Protein AF-0000000067513014 (afdb_homodimer)

Secondary structure (DSSP, 8-state):
----HHHHHHHHHHSTTEEEEEEEETTS-EEEEEESS---HHHHHHHHHHHHHHHHHHHHHHS----EEEEEEEESS-EEEEEEE--SSSS-EEEEEEE-TTS-HHHHHHHHHHHHHHHHTTS----/----HHHHHHHHHHSTTEEEEEEEETTS-EEEEEESS---HHHHHHHHHHHHHHHHHHHHHHS----EEEEEEEESS-EEEEEEE--SSSS-EEEEEEE-TTS-HHHHHHHHHHHHHHHHTTS----

pLDDT: mean 88.22, std 15.92, range [24.25, 98.31]

Sequence (254 aa):
MRIGPELLQDLLDRVEGSLAAAIGTADGLLVEGVRKRPLDLEAAIAEHAALWRQARAAYARSLGAEEVGELLVGGTGVVGYLRSMRTRDPEPLFLLLLLTPEANLGQARLAARRLLDRAGGVVAWPTMRIGPELLQDLLDRVEGSLAAAIGTADGLLVEGVRKRPLDLEAAIAEHAALWRQARAAYARSLGAEEVGELLVGGTGVVGYLRSMRTRDPEPLFLLLLLTPEANLGQARLAARRLLDRAGGVVAWPT

Nearest PDB structures (foldseek):
  3kye-assembly2_C  TM=9.138E-01  e=1.383E-08  Streptomyces avermitilis MA-4680 = NBRC 14893
  3cpt-assembly1_B  TM=9.110E-01  e=1.924E-06  unclassified
  5y39-assembly1_B  TM=8.512E-01  e=1.809E-06  Homo sapiens
  2zl1-assembly1_B  TM=8.427E-01  e=2.786E-06  unclassified
  5yk3-assembly2_B  TM=7.256E-01  e=3.869E-07  Homo sapiens

Radius of gyration: 17.95 Å; Cα contacts (8 Å, |Δi|>4): 517; chains: 2; bounding box: 49×48×36 Å

Structure (mmCIF, N/CA/C/O backbone):
data_AF-0000000067513014-model_v1
#
loop_
_entity.id
_entity.type
_entity.pdbx_description
1 polymer 'Roadblock/LAMTOR2 domain-containing protein'
#
loop_
_atom_site.group_PDB
_atom_site.id
_atom_site.type_symbol
_atom_site.label_atom_id
_atom_site.label_alt_id
_atom_site.label_comp_id
_atom_site.label_asym_id
_atom_site.label_entity_id
_atom_site.label_seq_id
_atom_site.pdbx_PDB_ins_code
_atom_site.Cartn_x
_atom_site.Cartn_y
_atom_site.Cartn_z
_atom_site.occupancy
_atom_site.B_iso_or_equiv
_atom_site.auth_seq_id
_atom_site.auth_comp_id
_atom_site.auth_asym_id
_atom_site.auth_atom_id
_atom_site.pdbx_PDB_model_num
ATOM 1 N N . MET A 1 1 ? 11.07 23.297 7.363 1 60.69 1 MET A N 1
ATOM 2 C CA . MET A 1 1 ? 9.773 23.969 7.449 1 60.69 1 MET A CA 1
ATOM 3 C C . MET A 1 1 ? 8.703 23.031 7.992 1 60.69 1 MET A C 1
ATOM 5 O O . MET A 1 1 ? 8.758 21.812 7.754 1 60.69 1 MET A O 1
ATOM 9 N N . ARG A 1 2 ? 7.82 23.594 8.922 1 79.88 2 ARG A N 1
ATOM 10 C CA . ARG A 1 2 ? 6.688 22.891 9.508 1 79.88 2 ARG A CA 1
ATOM 11 C C . ARG A 1 2 ? 5.555 22.75 8.5 1 79.88 2 ARG A C 1
ATOM 13 O O . ARG A 1 2 ? 5.246 23.688 7.762 1 79.88 2 ARG A O 1
ATOM 20 N N . ILE A 1 3 ? 5.113 21.672 8.344 1 88.31 3 ILE A N 1
ATOM 21 C CA . ILE A 1 3 ? 3.959 21.469 7.473 1 88.31 3 ILE A CA 1
ATOM 22 C C . ILE A 1 3 ? 2.678 21.828 8.219 1 88.31 3 ILE A C 1
ATOM 24 O O . ILE A 1 3 ? 2.252 21.125 9.125 1 88.31 3 ILE A O 1
ATOM 28 N N . GLY A 1 4 ? 2.162 23 7.828 1 92.62 4 GLY A N 1
ATOM 29 C CA . GLY A 1 4 ? 0.924 23.453 8.445 1 92.62 4 GLY A CA 1
ATOM 30 C C . GLY A 1 4 ? -0.311 23.062 7.66 1 92.62 4 GLY A C 1
ATOM 31 O O . GLY A 1 4 ? -0.208 22.406 6.617 1 92.62 4 GLY A O 1
ATOM 32 N N . PRO A 1 5 ? -1.519 23.422 8.211 1 94.19 5 PRO A N 1
ATOM 33 C CA . PRO A 1 5 ? -2.783 23.031 7.586 1 94.19 5 PRO A CA 1
ATOM 34 C C . PRO A 1 5 ? -2.951 23.594 6.18 1 94.19 5 PRO A C 1
ATOM 36 O O . PRO A 1 5 ? -3.574 22.953 5.324 1 94.19 5 PRO A O 1
ATOM 39 N N . GLU A 1 6 ? -2.332 24.75 5.918 1 94.5 6 GLU A N 1
ATOM 40 C CA . GLU A 1 6 ? -2.469 25.375 4.602 1 94.5 6 GLU A CA 1
ATOM 41 C C . GLU A 1 6 ? -1.766 24.547 3.529 1 94.5 6 GLU A C 1
ATOM 43 O O . GLU A 1 6 ? -2.283 24.391 2.422 1 94.5 6 GLU A O 1
ATOM 48 N N . LEU A 1 7 ? -0.59 24.078 3.881 1 95 7 LEU A N 1
ATOM 49 C CA . LEU A 1 7 ? 0.151 23.25 2.936 1 95 7 LEU A CA 1
ATOM 50 C C . LEU A 1 7 ? -0.568 21.922 2.695 1 95 7 LEU A C 1
ATOM 52 O O . LEU A 1 7 ? -0.579 21.422 1.572 1 95 7 LEU A O 1
ATOM 56 N N . LEU A 1 8 ? -1.164 21.359 3.715 1 96.81 8 LEU A N 1
ATOM 57 C CA . LEU A 1 8 ? -1.929 20.125 3.57 1 96.81 8 LEU A CA 1
ATOM 58 C C . LEU A 1 8 ? -3.162 20.344 2.701 1 96.81 8 LEU A C 1
ATOM 60 O O . LEU A 1 8 ? -3.512 19.484 1.881 1 96.81 8 LEU A O 1
ATOM 64 N N . GLN A 1 9 ? -3.725 21.5 2.91 1 97 9 GLN A N 1
ATOM 65 C CA . GLN A 1 9 ? -4.895 21.828 2.102 1 97 9 GLN A CA 1
ATOM 66 C C . GLN A 1 9 ? -4.523 21.969 0.629 1 97 9 GLN A C 1
ATOM 68 O O . GLN A 1 9 ? -5.262 21.531 -0.251 1 97 9 GLN A O 1
ATOM 73 N N . ASP A 1 10 ? -3.428 22.609 0.362 1 96.12 10 ASP A N 1
ATOM 74 C CA . ASP A 1 10 ? -2.936 22.75 -1.006 1 96.12 10 ASP A CA 1
ATOM 75 C C . ASP A 1 10 ? -2.748 21.375 -1.664 1 96.12 10 ASP A C 1
ATOM 77 O O . ASP A 1 10 ? -3.074 21.203 -2.838 1 96.12 10 ASP A O 1
ATOM 81 N N . LEU A 1 11 ? -2.178 20.484 -0.921 1 96.94 11 LEU A N 1
ATOM 82 C CA . LEU A 1 11 ? -2 19.125 -1.404 1 96.94 11 LEU A CA 1
ATOM 83 C C . LEU A 1 11 ? -3.34 18.5 -1.776 1 96.94 11 LEU A C 1
ATOM 85 O O . LEU A 1 11 ? -3.479 17.906 -2.852 1 96.94 11 LEU A O 1
ATOM 89 N N . LEU A 1 12 ? -4.324 18.625 -0.928 1 97.25 12 LEU A N 1
ATOM 90 C CA . LEU A 1 12 ? -5.637 18.047 -1.188 1 97.25 12 LEU A CA 1
ATOM 91 C C . LEU A 1 12 ? -6.242 18.609 -2.461 1 97.25 12 LEU A C 1
ATOM 93 O O . LEU A 1 12 ? -6.875 17.891 -3.236 1 97.25 12 LEU A O 1
ATOM 97 N N . ASP A 1 13 ? -6.016 19.844 -2.664 1 96.56 13 ASP A N 1
ATOM 98 C CA . ASP A 1 13 ? -6.609 20.547 -3.803 1 96.56 13 ASP A CA 1
ATOM 99 C C . ASP A 1 13 ? -6.004 20.062 -5.117 1 96.56 13 ASP A C 1
ATOM 101 O O . ASP A 1 13 ? -6.602 20.234 -6.184 1 96.56 13 ASP A O 1
ATOM 105 N N . ARG A 1 14 ? -4.883 19.438 -5.059 1 96.44 14 ARG A N 1
ATOM 106 C CA . ARG A 1 14 ? -4.176 18.984 -6.254 1 96.44 14 ARG A CA 1
ATOM 107 C C . ARG A 1 14 ? -4.535 17.547 -6.594 1 96.44 14 ARG A C 1
ATOM 109 O O . ARG A 1 14 ? -4.164 17.047 -7.656 1 96.44 14 ARG A O 1
ATOM 116 N N . VAL A 1 15 ? -5.23 16.922 -5.699 1 97.75 15 VAL A N 1
ATOM 117 C CA . VAL A 1 15 ? -5.492 15.492 -5.887 1 97.75 15 VAL A CA 1
ATOM 118 C C . VAL A 1 15 ? -6.996 15.258 -6.027 1 97.75 15 VAL A C 1
ATOM 120 O O . VAL A 1 15 ? -7.742 15.383 -5.055 1 97.75 15 VAL A O 1
ATOM 123 N N . GLU A 1 16 ? -7.352 14.867 -7.199 1 96.56 16 GLU A N 1
ATOM 124 C CA . GLU A 1 16 ? -8.75 14.508 -7.406 1 96.56 16 GLU A CA 1
ATOM 125 C C . GLU A 1 16 ? -9.133 13.281 -6.578 1 96.56 16 GLU A C 1
ATOM 127 O O . GLU A 1 16 ? -8.422 12.273 -6.586 1 96.56 16 GLU A O 1
ATOM 132 N N . GLY A 1 17 ? -10.211 13.414 -5.867 1 96.5 17 GLY A N 1
ATOM 133 C CA . GLY A 1 17 ? -10.672 12.297 -5.059 1 96.5 17 GLY A CA 1
ATOM 134 C C . GLY A 1 17 ? -10.07 12.281 -3.668 1 96.5 17 GLY A C 1
ATOM 135 O O . GLY A 1 17 ? -10.219 11.305 -2.932 1 96.5 17 GLY A O 1
ATOM 136 N N . SER A 1 18 ? -9.344 13.359 -3.328 1 97.62 18 SER A N 1
ATOM 137 C CA . SER A 1 18 ? -8.773 13.445 -1.987 1 97.62 18 SER A CA 1
ATOM 138 C C . SER A 1 18 ? -9.852 13.742 -0.95 1 97.62 18 SER A C 1
ATOM 140 O O . SER A 1 18 ? -10.773 14.516 -1.209 1 97.62 18 SER A O 1
ATOM 142 N N . LEU A 1 19 ? -9.766 13.094 0.205 1 97.19 19 LEU A N 1
ATOM 143 C CA . LEU A 1 19 ? -10.734 13.273 1.281 1 97.19 19 LEU A CA 1
ATOM 144 C C . LEU A 1 19 ? -10.094 13.969 2.479 1 97.19 19 LEU A C 1
ATOM 146 O O . LEU A 1 19 ? -10.727 14.812 3.115 1 97.19 19 LEU A O 1
ATOM 150 N N . ALA A 1 20 ? -8.891 13.609 2.814 1 97.75 20 ALA A N 1
ATOM 151 C CA . ALA A 1 20 ? -8.195 14.164 3.975 1 97.75 20 ALA A CA 1
ATOM 152 C C . ALA A 1 20 ? -6.684 13.969 3.852 1 97.75 20 ALA A C 1
ATOM 154 O O . ALA A 1 20 ? -6.223 13.109 3.102 1 97.75 20 ALA A O 1
ATOM 155 N N . ALA A 1 21 ? -5.945 14.789 4.484 1 98.31 21 ALA A N 1
ATOM 156 C CA . ALA A 1 21 ? -4.496 14.703 4.652 1 98.31 21 ALA A CA 1
ATOM 157 C C . ALA A 1 21 ? -4.098 14.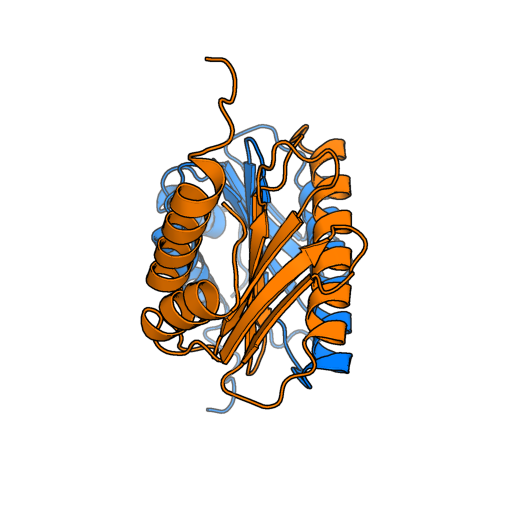945 6.105 1 98.31 21 ALA A C 1
ATOM 159 O O . ALA A 1 21 ? -4.656 15.82 6.773 1 98.31 21 ALA A O 1
ATOM 160 N N . ALA A 1 22 ? -3.137 14.141 6.559 1 97.56 22 ALA A N 1
ATOM 161 C CA . ALA A 1 22 ? -2.725 14.289 7.953 1 97.56 22 ALA A CA 1
ATOM 162 C C . ALA A 1 22 ? -1.273 13.852 8.141 1 97.56 22 ALA A C 1
ATOM 164 O O . ALA A 1 22 ? -0.745 13.07 7.352 1 97.56 22 ALA A O 1
ATOM 165 N N . ILE A 1 23 ? -0.65 14.367 9.141 1 96.5 23 ILE A N 1
ATOM 166 C CA . ILE A 1 23 ? 0.669 13.953 9.602 1 96.5 23 ILE A CA 1
ATOM 167 C C . ILE A 1 23 ? 0.544 13.242 10.945 1 96.5 23 ILE A C 1
ATOM 169 O O . ILE A 1 23 ? -0.173 13.711 11.836 1 96.5 23 ILE A O 1
ATOM 173 N N . GLY A 1 24 ? 1.177 12.141 11.023 1 96.31 24 GLY A N 1
ATOM 174 C CA . GLY A 1 24 ? 1.159 11.383 12.266 1 96.31 24 GLY A CA 1
ATOM 175 C C . GLY A 1 24 ? 2.518 10.82 12.641 1 96.31 24 GLY A C 1
ATOM 176 O O . GLY A 1 24 ? 3.436 10.797 11.82 1 96.31 24 GLY A O 1
ATOM 177 N N . THR A 1 25 ? 2.652 10.461 13.914 1 95.19 25 THR A N 1
ATOM 178 C CA . THR A 1 25 ? 3.857 9.805 14.406 1 95.19 25 THR A CA 1
ATOM 179 C C . THR A 1 25 ? 3.75 8.289 14.234 1 95.19 25 THR A C 1
ATOM 181 O O . THR A 1 25 ? 2.654 7.758 14.039 1 95.19 25 THR A O 1
ATOM 184 N N . ALA A 1 26 ? 4.871 7.641 14.289 1 94.19 26 ALA A N 1
ATOM 185 C CA . ALA A 1 26 ? 4.918 6.184 14.164 1 94.19 26 ALA A CA 1
ATOM 186 C C . ALA A 1 26 ? 4.129 5.508 15.281 1 94.19 26 ALA A C 1
ATOM 188 O O . ALA A 1 26 ? 3.641 4.387 15.109 1 94.19 26 ALA A O 1
ATOM 189 N N . ASP A 1 27 ? 4.02 6.188 16.359 1 95.38 27 ASP A N 1
ATOM 190 C CA . ASP A 1 27 ? 3.287 5.586 17.484 1 95.38 27 ASP A CA 1
ATOM 191 C C . ASP A 1 27 ? 1.799 5.918 17.391 1 95.38 27 ASP A C 1
ATOM 193 O O . ASP A 1 27 ? 1.021 5.531 18.266 1 95.38 27 ASP A O 1
ATOM 197 N N . GLY A 1 28 ? 1.413 6.668 16.391 1 97.06 28 GLY A N 1
ATOM 198 C CA . GLY A 1 28 ? -0.006 6.766 16.094 1 97.06 28 GLY A CA 1
ATOM 199 C C . GLY A 1 28 ? -0.627 8.062 16.562 1 97.06 28 GLY A C 1
ATOM 200 O O . GLY A 1 28 ? -1.837 8.133 16.797 1 97.06 28 GLY A O 1
ATOM 201 N N . LEU A 1 29 ? 0.114 9.07 16.844 1 97.25 29 LEU A N 1
ATOM 202 C CA . LEU A 1 29 ? -0.411 10.359 17.281 1 97.25 29 LEU A CA 1
ATOM 203 C C . LEU A 1 29 ? -0.625 11.289 16.094 1 97.25 29 LEU A C 1
ATOM 205 O O . LEU A 1 29 ? 0.243 11.406 15.227 1 97.25 29 LEU A O 1
ATOM 209 N N . LEU A 1 30 ? -1.812 11.945 16.078 1 97.44 30 LEU A N 1
ATOM 210 C CA . LEU A 1 30 ? -2.109 12.961 15.078 1 97.44 30 LEU A CA 1
ATOM 211 C C . LEU A 1 30 ? -1.364 14.258 15.383 1 97.44 30 LEU A C 1
ATOM 213 O O . LEU A 1 30 ? -1.477 14.805 16.484 1 97.44 30 LEU A O 1
ATOM 217 N N . VAL A 1 31 ? -0.603 14.734 14.461 1 95.56 31 VAL A N 1
ATOM 218 C CA . VAL A 1 31 ? 0.166 15.969 14.625 1 95.56 31 VAL A CA 1
ATOM 219 C C . VAL A 1 31 ? -0.574 17.125 13.977 1 95.56 31 VAL A C 1
ATOM 221 O O . VAL A 1 31 ? -0.721 18.203 14.57 1 95.56 31 VAL A O 1
ATOM 224 N N . GLU A 1 32 ? -0.926 16.953 12.727 1 96 32 GLU A N 1
ATOM 225 C CA . GLU A 1 32 ? -1.624 17.938 11.914 1 96 32 GLU A CA 1
ATOM 226 C C . GLU A 1 32 ? -2.539 17.281 10.891 1 96 32 GLU A C 1
ATOM 228 O O . GLU A 1 32 ? -2.266 16.156 10.445 1 96 32 GLU A O 1
ATOM 233 N N . GLY A 1 33 ? -3.695 17.938 10.617 1 97.19 33 GLY A N 1
ATOM 234 C CA . GLY A 1 33 ? -4.57 17.328 9.633 1 97.19 33 GLY A CA 1
ATOM 235 C C . GLY A 1 33 ? -5.609 18.281 9.078 1 97.19 33 GLY A C 1
ATOM 236 O O . GLY A 1 33 ? -5.969 19.266 9.734 1 97.19 33 GLY A O 1
ATOM 237 N N . VAL A 1 34 ? -6.016 18.047 7.906 1 98 34 VAL A N 1
ATOM 238 C CA . VAL A 1 34 ? -7.125 18.719 7.246 1 98 34 VAL A CA 1
ATOM 239 C C . VAL A 1 34 ? -8.016 17.688 6.555 1 98 34 VAL A C 1
ATOM 241 O O . VAL A 1 34 ? -7.562 16.609 6.195 1 98 34 VAL A O 1
ATOM 244 N N . ARG A 1 35 ? -9.312 17.938 6.461 1 97.44 35 ARG A N 1
ATOM 245 C CA . ARG A 1 35 ? -10.227 16.984 5.824 1 97.44 35 ARG A CA 1
ATOM 246 C C . ARG A 1 35 ? -11.352 17.719 5.109 1 97.44 35 ARG A C 1
ATOM 248 O O . ARG A 1 35 ? -11.766 18.812 5.531 1 97.44 35 ARG A O 1
ATOM 255 N N . LYS A 1 36 ? -11.805 17.156 4.039 1 95.31 36 LYS A N 1
ATOM 256 C CA . LYS A 1 36 ? -12.938 17.656 3.264 1 95.31 36 LYS A CA 1
ATOM 257 C C . LYS A 1 36 ? -14.242 17.016 3.717 1 95.31 36 LYS A C 1
ATOM 259 O O . LYS A 1 36 ? -15.328 17.5 3.391 1 95.31 36 LYS A O 1
ATOM 264 N N . ARG A 1 37 ? -14.094 15.906 4.398 1 89.38 37 ARG A N 1
ATOM 265 C CA . ARG A 1 37 ? -15.219 15.141 4.93 1 89.38 37 ARG A CA 1
ATOM 266 C C . ARG A 1 37 ? -15 14.789 6.395 1 89.38 37 ARG A C 1
ATOM 268 O O . ARG A 1 37 ? -13.875 14.82 6.887 1 89.38 37 ARG A O 1
ATOM 275 N N . PRO A 1 38 ? -16.141 14.57 7.047 1 89.12 38 PRO A N 1
ATOM 276 C CA . PRO A 1 38 ? -16 14.242 8.469 1 89.12 38 PRO A CA 1
ATOM 277 C C . PRO A 1 38 ? -15.391 12.852 8.695 1 89.12 38 PRO A C 1
ATOM 279 O O . PRO A 1 38 ? -16.125 11.867 8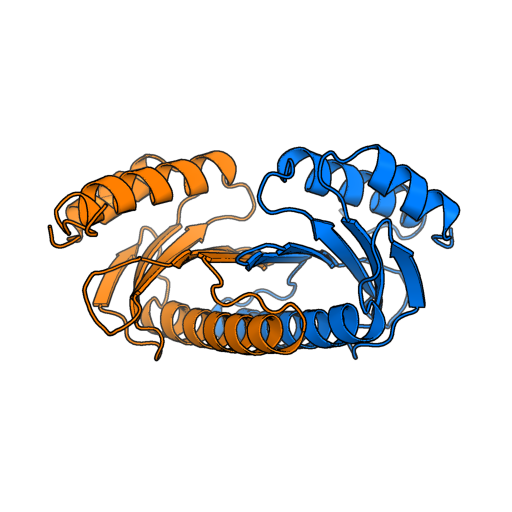.82 1 89.12 38 PRO A O 1
ATOM 282 N N . LEU A 1 39 ? -14.203 12.734 8.703 1 89.75 39 LEU A N 1
ATOM 283 C CA . LEU A 1 39 ? -13.453 11.516 8.977 1 89.75 39 LEU A CA 1
ATOM 284 C C . LEU A 1 39 ? -12.742 11.609 10.328 1 89.75 39 LEU A C 1
ATOM 286 O O . LEU A 1 39 ? -12.367 12.703 10.758 1 89.75 39 LEU A O 1
ATOM 290 N N . ASP A 1 40 ? -12.68 10.547 11.031 1 93.62 40 ASP A N 1
ATOM 291 C CA . ASP A 1 40 ? -11.922 10.484 12.273 1 93.62 40 ASP A CA 1
ATOM 292 C C . ASP A 1 40 ? -10.422 10.359 11.992 1 93.62 40 ASP A C 1
ATOM 294 O O . ASP A 1 40 ? -9.898 9.25 11.891 1 93.62 40 ASP A O 1
ATOM 298 N N . LEU A 1 41 ? -9.719 11.5 11.953 1 96 41 LEU A N 1
ATOM 299 C CA . LEU A 1 41 ? -8.305 11.516 11.594 1 96 41 LEU A CA 1
ATOM 300 C C . LEU A 1 41 ? -7.461 10.883 12.695 1 96 41 LEU A C 1
ATOM 302 O O . LEU A 1 41 ? -6.422 10.281 12.414 1 96 41 LEU A O 1
ATOM 306 N N . GLU A 1 42 ? -7.875 11.008 13.938 1 96.5 42 GLU A N 1
ATOM 307 C CA . GLU A 1 42 ? -7.152 10.375 15.039 1 96.5 42 GLU A CA 1
ATOM 308 C C . GLU A 1 42 ? -7.141 8.859 14.883 1 96.5 42 GLU A C 1
ATOM 310 O O . GLU A 1 42 ? -6.09 8.219 15 1 96.5 42 GLU A O 1
ATOM 315 N N . ALA A 1 43 ? -8.305 8.305 14.562 1 95.19 43 ALA A N 1
ATOM 316 C CA . ALA A 1 43 ? -8.406 6.867 14.352 1 95.19 43 ALA A CA 1
ATOM 317 C C . ALA A 1 43 ? -7.617 6.438 13.117 1 95.19 43 ALA A C 1
ATOM 319 O O . ALA A 1 43 ? -6.914 5.426 13.141 1 95.19 43 ALA A O 1
ATOM 320 N N . ALA A 1 44 ? -7.711 7.211 12.047 1 95.38 44 ALA A N 1
ATOM 321 C CA . ALA A 1 44 ? -7.02 6.887 10.797 1 95.38 44 ALA A CA 1
ATOM 322 C C . ALA A 1 44 ? -5.508 6.852 11 1 95.38 44 ALA A C 1
ATOM 324 O O . ALA A 1 44 ? -4.832 5.934 10.531 1 95.38 44 ALA A O 1
ATOM 325 N N . ILE A 1 45 ? -4.957 7.836 11.711 1 97.12 45 ILE A N 1
ATOM 326 C CA . ILE A 1 45 ? -3.525 7.91 11.977 1 97.12 45 ILE A CA 1
ATOM 327 C C . ILE A 1 45 ? -3.096 6.711 12.82 1 97.12 45 ILE A C 1
ATOM 329 O O . ILE A 1 45 ? -2.109 6.039 12.5 1 97.12 45 ILE A O 1
ATOM 333 N N . ALA A 1 46 ? -3.824 6.43 13.859 1 97.06 46 ALA A N 1
ATOM 334 C CA . ALA A 1 46 ? -3.48 5.312 14.742 1 97.06 46 ALA A CA 1
ATOM 335 C C . ALA A 1 46 ? -3.451 3.998 13.969 1 97.06 46 ALA A C 1
ATOM 337 O O . ALA A 1 46 ? -2.525 3.199 14.125 1 97.06 46 ALA A O 1
ATOM 338 N N . GLU A 1 47 ? -4.453 3.826 13.156 1 95.25 47 GLU A N 1
ATOM 339 C CA . GLU A 1 47 ? -4.578 2.586 12.398 1 95.25 47 GLU A CA 1
ATOM 340 C C . GLU A 1 47 ? -3.443 2.439 11.391 1 95.25 47 GLU A C 1
ATOM 342 O O . GLU A 1 47 ? -2.84 1.37 11.273 1 95.25 47 GLU A O 1
ATOM 347 N N . HIS A 1 48 ? -3.137 3.475 10.672 1 97.31 48 HIS A N 1
ATOM 348 C CA . HIS A 1 48 ? -2.105 3.393 9.641 1 97.31 48 HIS A CA 1
ATOM 349 C C . HIS A 1 48 ? -0.713 3.336 10.258 1 97.31 48 HIS A C 1
ATOM 351 O O . HIS A 1 48 ? 0.194 2.715 9.703 1 97.31 48 HIS A O 1
ATOM 357 N N . ALA A 1 49 ? -0.557 3.959 11.438 1 97.25 49 ALA A N 1
ATOM 358 C CA . ALA A 1 49 ? 0.699 3.803 12.164 1 97.25 49 ALA A CA 1
ATOM 359 C C . ALA A 1 49 ? 0.946 2.342 12.523 1 97.25 49 ALA A C 1
ATOM 361 O O . ALA A 1 49 ? 2.062 1.84 12.383 1 97.25 49 ALA A O 1
ATOM 362 N N . ALA A 1 50 ? -0.101 1.681 13.016 1 96.81 50 ALA A N 1
ATOM 363 C CA . ALA A 1 50 ? 0.015 0.27 13.383 1 96.81 50 ALA A CA 1
ATOM 364 C C . ALA A 1 50 ? 0.386 -0.579 12.164 1 96.81 50 ALA A C 1
ATOM 366 O O . ALA A 1 50 ? 1.251 -1.454 12.258 1 96.81 50 ALA A O 1
ATOM 367 N N . LEU A 1 51 ? -0.245 -0.327 11.047 1 97.12 51 LEU A N 1
ATOM 368 C CA . LEU A 1 51 ? 0.052 -1.047 9.812 1 97.12 51 LEU A CA 1
ATOM 369 C C . LEU A 1 51 ? 1.488 -0.791 9.367 1 97.12 51 LEU A C 1
ATOM 371 O O . LEU A 1 51 ? 2.188 -1.717 8.953 1 97.12 51 LEU A O 1
ATOM 375 N N . TRP A 1 52 ? 1.896 0.422 9.469 1 96.94 52 TRP A N 1
ATOM 376 C CA . TRP A 1 52 ? 3.246 0.807 9.07 1 96.94 52 TRP A CA 1
ATOM 377 C C . TRP A 1 52 ? 4.285 0.137 9.969 1 96.94 52 TRP A C 1
ATOM 379 O O . TRP A 1 52 ? 5.297 -0.369 9.477 1 96.94 52 TRP A O 1
ATOM 389 N N . ARG A 1 53 ? 4.051 0.138 11.266 1 95.31 53 ARG A N 1
ATOM 390 C CA . ARG A 1 53 ? 4.949 -0.54 12.195 1 95.31 53 ARG A CA 1
ATOM 391 C C . ARG A 1 53 ? 5.062 -2.023 11.859 1 95.31 53 ARG A C 1
ATOM 393 O O . ARG A 1 53 ? 6.164 -2.58 11.859 1 95.31 53 ARG A O 1
ATOM 400 N N . GLN A 1 54 ? 3.938 -2.633 11.578 1 95.19 54 GLN A N 1
ATOM 401 C CA . GLN A 1 54 ? 3.951 -4.051 11.242 1 95.19 54 GLN A CA 1
ATOM 402 C C . GLN A 1 54 ? 4.715 -4.297 9.945 1 95.19 54 GLN A C 1
ATOM 404 O O . GLN A 1 54 ? 5.48 -5.258 9.836 1 95.19 54 GLN A O 1
ATOM 409 N N . ALA A 1 55 ? 4.473 -3.475 8.953 1 95.88 55 ALA A N 1
ATOM 410 C CA . ALA A 1 55 ? 5.172 -3.609 7.68 1 95.88 55 ALA A CA 1
ATOM 411 C C . ALA A 1 55 ? 6.68 -3.471 7.863 1 95.88 55 ALA A C 1
ATOM 413 O O . ALA A 1 55 ? 7.453 -4.254 7.312 1 95.88 55 ALA A O 1
ATOM 414 N N . ARG A 1 56 ? 7.105 -2.443 8.664 1 93.25 56 ARG A N 1
ATOM 415 C CA . ARG A 1 56 ? 8.523 -2.23 8.93 1 93.25 56 ARG A CA 1
ATOM 416 C C . ARG A 1 56 ? 9.148 -3.453 9.594 1 93.25 56 ARG A C 1
ATOM 418 O O . ARG A 1 56 ? 10.25 -3.865 9.242 1 93.25 56 ARG A O 1
ATOM 425 N N . ALA A 1 57 ? 8.461 -4.012 10.57 1 92.06 57 ALA A N 1
ATOM 426 C CA . ALA A 1 57 ? 8.961 -5.191 11.266 1 92.06 57 ALA A CA 1
ATOM 427 C C . ALA A 1 57 ? 9.078 -6.383 10.312 1 92.06 57 ALA A C 1
ATOM 429 O O . ALA A 1 57 ? 10.078 -7.102 10.328 1 92.06 57 ALA A O 1
ATOM 430 N N . ALA A 1 58 ? 8.047 -6.613 9.484 1 90.94 58 ALA A N 1
ATOM 431 C CA . ALA A 1 58 ? 8.023 -7.734 8.555 1 90.94 58 ALA A CA 1
ATOM 432 C C . ALA A 1 58 ? 9.148 -7.617 7.527 1 90.94 58 ALA A C 1
ATOM 434 O O . ALA A 1 58 ? 9.82 -8.602 7.219 1 90.94 58 ALA A O 1
ATOM 435 N N . TYR A 1 59 ? 9.398 -6.469 6.988 1 90.69 59 TYR A N 1
ATOM 436 C CA . TYR A 1 59 ? 10.383 -6.27 5.93 1 90.69 59 TYR A CA 1
ATOM 437 C C . TYR A 1 59 ? 11.797 -6.277 6.488 1 90.69 59 TYR A C 1
ATOM 439 O O . TYR A 1 59 ? 12.742 -6.652 5.793 1 90.69 59 TYR A O 1
ATOM 447 N N . ALA A 1 60 ? 11.984 -5.82 7.648 1 85.06 60 ALA A N 1
ATOM 448 C CA . ALA A 1 60 ? 13.289 -5.898 8.297 1 85.06 60 ALA A CA 1
ATOM 449 C C . ALA A 1 60 ? 13.719 -7.352 8.492 1 85.06 60 ALA A C 1
ATOM 451 O O . ALA A 1 60 ? 14.891 -7.688 8.32 1 85.06 60 ALA A O 1
ATOM 452 N N . ARG A 1 61 ? 12.883 -8.227 8.828 1 80.31 61 ARG A N 1
ATOM 453 C CA . ARG A 1 61 ? 13.164 -9.633 9.102 1 80.31 61 ARG A CA 1
ATOM 454 C C . ARG A 1 61 ? 13.422 -10.406 7.812 1 80.31 61 ARG A C 1
ATOM 456 O O . ARG A 1 61 ? 14.43 -11.117 7.699 1 80.31 61 ARG A O 1
ATOM 463 N N . SER A 1 62 ? 12.594 -10.266 6.801 1 70.81 62 SER A N 1
ATOM 464 C CA . SER A 1 62 ? 12.555 -11.203 5.688 1 70.81 62 SER A CA 1
ATOM 465 C C . SER A 1 62 ? 13.344 -10.68 4.492 1 70.81 62 SER A C 1
ATOM 467 O O . SER A 1 62 ? 13.875 -11.453 3.697 1 70.81 62 SER A O 1
ATOM 469 N N . LEU A 1 63 ? 13.359 -9.375 4.477 1 66.81 63 LEU A N 1
ATOM 470 C CA . LEU A 1 63 ? 13.859 -8.883 3.199 1 66.81 63 LEU A CA 1
ATOM 471 C C . LEU A 1 63 ? 15.07 -7.969 3.4 1 66.81 63 LEU A C 1
ATOM 473 O O . LEU A 1 63 ? 15.664 -7.496 2.43 1 66.81 63 LEU A O 1
ATOM 477 N N . GLY A 1 64 ? 15.375 -7.98 4.598 1 67.25 64 GLY A N 1
ATOM 478 C CA . GLY A 1 64 ? 16.531 -7.164 4.926 1 67.25 64 GLY A CA 1
ATOM 479 C C . GLY A 1 64 ? 16.328 -5.695 4.617 1 67.25 64 GLY A C 1
ATOM 480 O O . GLY A 1 64 ? 17.297 -4.969 4.371 1 67.25 64 GLY A O 1
ATOM 481 N N . ALA A 1 65 ? 15.078 -5.344 4.359 1 65.25 65 ALA A N 1
ATOM 482 C CA . ALA A 1 65 ? 14.789 -3.945 4.062 1 65.25 65 ALA A CA 1
ATOM 483 C C . ALA A 1 65 ? 14.719 -3.113 5.34 1 65.25 65 ALA A C 1
ATOM 485 O O . ALA A 1 65 ? 14.008 -3.469 6.285 1 65.25 65 ALA A O 1
ATOM 486 N N . GLU A 1 66 ? 15.531 -2.152 5.363 1 68.5 66 GLU A N 1
ATOM 487 C CA . GLU A 1 66 ? 15.633 -1.336 6.57 1 68.5 66 GLU A CA 1
ATOM 488 C C . GLU A 1 66 ? 14.484 -0.334 6.66 1 68.5 66 GLU A C 1
ATOM 490 O O . GLU A 1 66 ? 14.102 0.084 7.754 1 68.5 66 GLU A O 1
ATOM 495 N N . GLU A 1 67 ? 13.953 0.007 5.527 1 85.31 67 GLU A N 1
ATOM 496 C CA . GLU A 1 67 ? 12.984 1.094 5.578 1 85.31 67 GLU A CA 1
ATOM 497 C C . GLU A 1 67 ? 11.773 0.794 4.699 1 85.31 67 GLU A C 1
ATOM 499 O O . GLU A 1 67 ? 11.906 0.182 3.637 1 85.31 67 GLU A O 1
ATOM 504 N N . VAL A 1 68 ? 10.594 1.044 5.266 1 93.25 68 VAL A N 1
ATOM 505 C CA . VAL A 1 68 ? 9.359 1.081 4.5 1 93.25 68 VAL A CA 1
ATOM 506 C C . VAL A 1 68 ? 8.93 2.531 4.273 1 93.25 68 VAL A C 1
ATOM 508 O O . VAL A 1 68 ? 8.523 3.219 5.211 1 93.25 68 VAL A O 1
ATOM 511 N N . GLY A 1 69 ? 9.039 2.959 3.027 1 93.38 69 GLY A N 1
ATOM 512 C CA . GLY A 1 69 ? 8.836 4.363 2.709 1 93.38 69 GLY A CA 1
ATOM 513 C C . GLY A 1 69 ? 7.395 4.699 2.375 1 93.38 69 GLY A C 1
ATOM 514 O O . GLY A 1 69 ? 6.996 5.863 2.434 1 93.38 69 GLY A O 1
ATOM 515 N N . GLU A 1 70 ? 6.637 3.732 1.998 1 95.88 70 GLU A N 1
ATOM 516 C CA . GLU A 1 70 ? 5.25 4.016 1.633 1 95.88 70 GLU A CA 1
ATOM 517 C C . GLU A 1 70 ? 4.355 2.803 1.878 1 95.88 70 GLU A C 1
ATOM 519 O O . GLU A 1 70 ? 4.84 1.671 1.94 1 95.88 70 GLU A O 1
ATOM 524 N N . LEU A 1 71 ? 3.105 3.006 2.092 1 97.94 71 LEU A N 1
ATOM 525 C CA . LEU A 1 71 ? 2.053 2.02 2.309 1 97.94 71 LEU A CA 1
ATOM 526 C C . LEU A 1 71 ? 0.757 2.449 1.629 1 97.94 71 LEU A C 1
ATOM 528 O O . LEU A 1 71 ? 0.368 3.617 1.708 1 97.94 71 LEU A O 1
ATOM 532 N N . LEU A 1 72 ? 0.181 1.584 0.912 1 97.94 72 LEU A N 1
ATOM 533 C CA . LEU A 1 72 ? -1.128 1.82 0.314 1 97.94 72 LEU A CA 1
ATOM 534 C C . LEU A 1 72 ? -2.117 0.734 0.725 1 97.94 72 LEU A C 1
ATOM 536 O O . LEU A 1 72 ? -1.814 -0.457 0.623 1 97.94 72 LEU A O 1
ATOM 540 N N . VAL A 1 73 ? -3.211 1.108 1.21 1 97.25 73 VAL A N 1
ATOM 541 C CA . VAL A 1 73 ? -4.32 0.217 1.531 1 97.25 73 VAL A CA 1
ATOM 542 C C . VAL A 1 73 ? -5.539 0.586 0.689 1 97.25 73 VAL A C 1
ATOM 544 O O . VAL A 1 73 ? -6.098 1.675 0.84 1 97.25 73 VAL A O 1
ATOM 547 N N . GLY A 1 74 ? -5.953 -0.294 -0.167 1 95.94 74 GLY A N 1
ATOM 548 C CA . GLY A 1 74 ? -7.113 -0.084 -1.015 1 95.94 74 GLY A CA 1
ATOM 549 C C . GLY A 1 74 ? -8.383 -0.705 -0.456 1 95.94 74 GLY A C 1
ATOM 550 O O . GLY A 1 74 ? -8.672 -1.872 -0.719 1 95.94 74 GLY A O 1
ATOM 551 N N . GLY A 1 75 ? -9.125 0.011 0.267 1 91.62 75 GLY A N 1
ATOM 552 C CA . GLY A 1 75 ? -10.406 -0.436 0.8 1 91.62 75 GLY A CA 1
ATOM 553 C C . GLY A 1 75 ? -11.586 -0.046 -0.07 1 91.62 75 GLY A C 1
ATOM 554 O O . GLY A 1 75 ? -11.453 0.796 -0.961 1 91.62 75 GLY A O 1
ATOM 555 N N . THR A 1 76 ? -12.75 -0.829 0.374 1 86.12 76 THR A N 1
ATOM 556 C CA . THR A 1 76 ? -14.016 -0.468 -0.25 1 86.12 76 THR A CA 1
ATOM 557 C C . THR A 1 76 ? -14.516 0.878 0.271 1 86.12 76 THR A C 1
ATOM 559 O O . THR A 1 76 ? -14.617 1.082 1.482 1 86.12 76 THR A O 1
ATOM 562 N N . GLY A 1 77 ? -14.383 2.004 -0.468 1 87.12 77 GLY A N 1
ATOM 563 C CA . GLY A 1 77 ? -14.93 3.303 -0.108 1 87.12 77 GLY A CA 1
ATOM 564 C C . GLY A 1 77 ? -13.867 4.336 0.192 1 87.12 77 GLY A C 1
ATOM 565 O O . GLY A 1 77 ? -14.094 5.539 0.026 1 87.12 77 GLY A O 1
ATOM 566 N N . VAL A 1 78 ? -12.766 3.734 0.755 1 92.75 78 VAL A N 1
ATOM 567 C CA . VAL A 1 78 ? -11.688 4.656 1.1 1 92.75 78 VAL A CA 1
ATOM 568 C C . VAL A 1 78 ? -10.336 3.998 0.821 1 92.75 78 VAL A C 1
ATOM 570 O O . VAL A 1 78 ? -10.18 2.789 1.008 1 92.75 78 VAL A O 1
ATOM 573 N N . VAL A 1 79 ? -9.445 4.707 0.346 1 95.62 79 VAL A N 1
ATOM 574 C CA . VAL A 1 79 ? -8.062 4.301 0.11 1 95.62 79 VAL A CA 1
ATOM 575 C C . VAL A 1 79 ? -7.125 5.121 0.994 1 95.62 79 VAL A C 1
ATOM 577 O O . VAL A 1 79 ? -7.262 6.344 1.09 1 95.62 79 VAL A O 1
ATOM 580 N N . GLY A 1 80 ? -6.215 4.449 1.741 1 97.25 80 GLY A N 1
ATOM 581 C CA . GLY A 1 80 ? -5.188 5.125 2.516 1 97.25 80 GLY A CA 1
ATOM 582 C C . GLY A 1 80 ? -3.809 5.027 1.89 1 97.25 80 GLY A C 1
ATOM 583 O O . GLY A 1 80 ? -3.334 3.93 1.589 1 97.25 80 GLY A O 1
ATOM 584 N N . TYR A 1 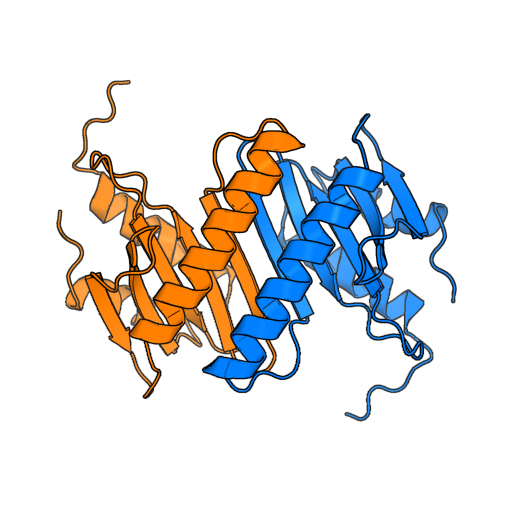81 ? -3.246 6.105 1.649 1 98.12 81 TYR A N 1
ATOM 585 C CA . TYR A 1 81 ? -1.873 6.18 1.159 1 98.12 81 TYR A CA 1
ATOM 586 C C . TYR A 1 81 ? -0.97 6.879 2.168 1 98.12 81 TYR A C 1
ATOM 588 O O . TYR A 1 81 ? -1.235 8.016 2.564 1 98.12 81 TYR A O 1
ATOM 596 N N . LEU A 1 82 ? 0.059 6.191 2.596 1 98.06 82 LEU A N 1
ATOM 597 C CA . LEU A 1 82 ? 1.014 6.68 3.584 1 98.06 82 LEU A CA 1
ATOM 598 C C . LEU A 1 82 ? 2.412 6.781 2.986 1 98.06 82 LEU A C 1
ATOM 600 O O . LEU A 1 82 ? 2.857 5.879 2.275 1 98.06 82 LEU A O 1
ATOM 604 N N . ARG A 1 83 ? 3.072 7.906 3.266 1 96.69 83 ARG A N 1
ATOM 605 C CA . ARG A 1 83 ? 4.477 8.078 2.908 1 96.69 83 ARG A CA 1
ATOM 606 C C . ARG A 1 83 ? 5.297 8.539 4.113 1 96.69 83 ARG A C 1
ATOM 608 O O . ARG A 1 83 ? 4.914 9.484 4.805 1 96.69 83 ARG A O 1
ATOM 615 N N . SER A 1 84 ? 6.367 7.789 4.324 1 94.12 84 SER A N 1
ATOM 616 C CA . SER A 1 84 ? 7.258 8.148 5.422 1 94.12 84 SER A CA 1
ATOM 617 C C . SER A 1 84 ? 7.898 9.516 5.188 1 94.12 84 SER A C 1
ATOM 619 O O . SER A 1 84 ? 8.227 9.867 4.051 1 94.12 84 SER A O 1
ATOM 621 N N . MET A 1 85 ? 8.039 10.219 6.32 1 89.25 85 MET A N 1
ATOM 622 C CA . MET A 1 85 ? 8.719 11.508 6.27 1 89.25 85 MET A CA 1
ATOM 623 C C . MET A 1 85 ? 10.148 11.398 6.785 1 89.25 85 MET A C 1
ATOM 625 O O . MET A 1 85 ? 10.391 10.773 7.82 1 89.25 85 MET A O 1
ATOM 629 N N . ARG A 1 86 ? 11.133 11.43 6.016 1 74.25 86 ARG A N 1
ATOM 630 C CA . ARG A 1 86 ? 12.508 11.453 6.504 1 74.25 86 ARG A CA 1
ATOM 631 C C . ARG A 1 86 ? 12.82 12.789 7.172 1 74.25 86 ARG A C 1
ATOM 633 O O . ARG A 1 86 ? 12.883 13.828 6.508 1 74.25 86 ARG A O 1
ATOM 640 N N . THR A 1 87 ? 12.539 12.82 8.383 1 62.03 87 THR A N 1
ATOM 641 C CA . THR A 1 87 ? 12.844 14.07 9.07 1 62.03 87 THR A CA 1
ATOM 642 C C . THR A 1 87 ? 14.109 13.93 9.914 1 62.03 87 THR A C 1
ATOM 644 O O . THR A 1 87 ? 14.656 12.836 10.047 1 62.03 87 THR A O 1
ATOM 647 N N . ARG A 1 88 ? 14.758 15.047 10.102 1 58.62 88 ARG A N 1
ATOM 648 C CA . ARG A 1 88 ? 15.891 15.07 11.016 1 58.62 88 ARG A CA 1
ATOM 649 C C . ARG A 1 88 ? 15.492 14.594 12.406 1 58.62 88 ARG A C 1
ATOM 651 O O . ARG A 1 88 ? 16.344 14.289 13.234 1 58.62 88 ARG A O 1
ATOM 658 N N . ASP A 1 89 ? 14.172 14.664 12.609 1 57.75 89 ASP A N 1
ATOM 659 C CA . ASP A 1 89 ? 13.633 14.242 13.898 1 57.75 89 ASP A CA 1
ATOM 660 C C . ASP A 1 89 ? 13.805 12.742 14.102 1 57.75 89 ASP A C 1
ATOM 662 O O . ASP A 1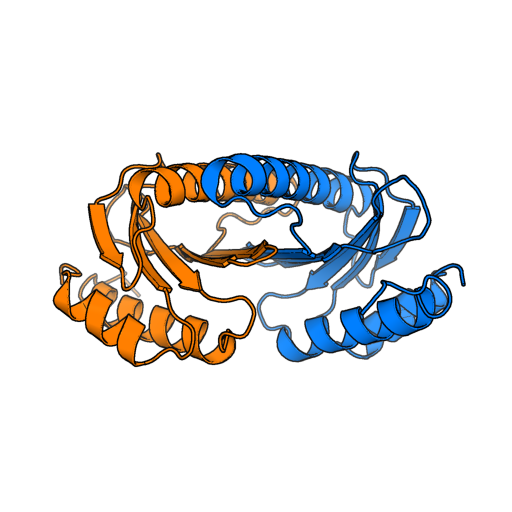 89 ? 13.672 11.953 13.164 1 57.75 89 ASP A O 1
ATOM 666 N N . PRO A 1 90 ? 14.258 12.453 15.25 1 65.12 90 PRO A N 1
ATOM 667 C CA . PRO A 1 90 ? 14.453 11.055 15.633 1 65.12 90 PRO A CA 1
ATOM 668 C C . PRO A 1 90 ? 13.172 10.227 15.516 1 65.12 90 PRO A C 1
ATOM 670 O O . PRO A 1 90 ? 13.234 9.016 15.328 1 65.12 90 PRO A O 1
ATOM 673 N N . GLU A 1 91 ? 12.078 11.039 15.641 1 74.44 91 GLU A N 1
ATOM 674 C CA . GLU A 1 91 ? 10.836 10.266 15.594 1 74.44 91 GLU A CA 1
ATOM 675 C C . GLU A 1 91 ? 10.32 10.148 14.164 1 74.44 91 GLU A 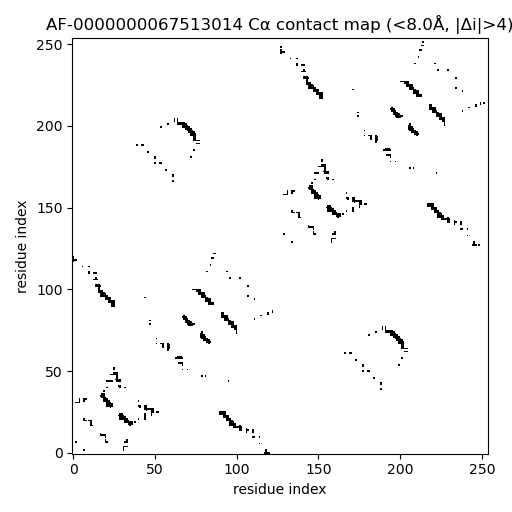C 1
ATOM 677 O O . GLU A 1 91 ? 10.109 11.156 13.484 1 74.44 91 GLU A O 1
ATOM 682 N N . PRO A 1 92 ? 10.07 9.023 13.828 1 88 92 PRO A N 1
ATOM 683 C CA . PRO A 1 92 ? 9.586 8.852 12.453 1 88 92 PRO A CA 1
ATOM 684 C C . PRO A 1 92 ? 8.18 9.398 12.25 1 88 92 PRO A C 1
ATOM 686 O O . PRO A 1 92 ? 7.305 9.195 13.094 1 88 92 PRO A O 1
ATOM 689 N N . LEU A 1 93 ? 7.965 10.266 11.328 1 93.62 93 LEU A N 1
ATOM 690 C CA . LEU A 1 93 ? 6.672 10.812 10.93 1 93.62 93 LEU A CA 1
ATOM 691 C C . LEU A 1 93 ? 6.254 10.281 9.57 1 93.62 93 LEU A C 1
ATOM 693 O O . LEU A 1 93 ? 7.094 9.805 8.797 1 93.62 93 LEU A O 1
ATOM 697 N N . PHE A 1 94 ? 4.969 10.297 9.383 1 95.69 94 PHE A N 1
ATOM 698 C CA . PHE A 1 94 ? 4.48 9.977 8.047 1 95.69 94 PHE A CA 1
ATOM 699 C C . PHE A 1 94 ? 3.355 10.922 7.641 1 95.69 94 PHE A C 1
ATOM 701 O O . PHE A 1 94 ? 2.684 11.5 8.5 1 95.69 94 PHE A O 1
ATOM 708 N N . LEU A 1 95 ? 3.25 11.133 6.352 1 97.12 95 LEU A N 1
ATOM 709 C CA . LEU A 1 95 ? 2.096 11.758 5.719 1 97.12 95 LEU A CA 1
ATOM 710 C C . LEU A 1 95 ? 1.055 10.719 5.332 1 97.12 95 LEU A C 1
ATOM 712 O O . LEU A 1 95 ? 1.396 9.672 4.77 1 97.12 95 LEU A O 1
ATOM 716 N N . LEU A 1 96 ? -0.232 10.992 5.684 1 98.19 96 LEU A N 1
ATOM 717 C CA . LEU A 1 96 ? -1.343 10.125 5.312 1 98.19 96 LEU A CA 1
ATOM 718 C C . LEU A 1 96 ? -2.342 10.867 4.43 1 98.19 96 LEU A C 1
ATOM 720 O O . LEU A 1 96 ? -2.785 11.961 4.77 1 98.19 96 LEU A O 1
ATOM 724 N N . LEU A 1 97 ? -2.654 10.281 3.342 1 98.31 97 LEU A N 1
ATOM 725 C CA . LEU A 1 97 ? -3.76 10.734 2.504 1 98.31 97 LEU A CA 1
ATOM 726 C C . LEU A 1 97 ? -4.898 9.719 2.516 1 98.31 97 LEU A C 1
ATOM 728 O O . LEU A 1 97 ? -4.668 8.523 2.352 1 98.31 97 LEU A O 1
ATOM 732 N N . LEU A 1 98 ? -6.055 10.164 2.781 1 97 98 LEU A N 1
ATOM 733 C CA . LEU A 1 98 ? -7.266 9.383 2.561 1 97 98 LEU A CA 1
ATOM 734 C C . LEU A 1 98 ? -7.953 9.805 1.267 1 97 98 LEU A C 1
ATOM 736 O O . LEU A 1 98 ? -8.156 10.992 1.023 1 97 98 LEU A O 1
ATOM 740 N N . LEU A 1 99 ? -8.312 8.852 0.473 1 96.81 99 LEU A N 1
ATOM 741 C CA . LEU A 1 99 ? -8.797 9.07 -0.885 1 96.81 99 LEU A CA 1
ATOM 742 C C . LEU A 1 99 ? -10.047 8.25 -1.162 1 96.81 99 LEU A C 1
ATOM 744 O O . LEU A 1 99 ? -10.281 7.23 -0.507 1 96.81 99 LEU A O 1
ATOM 748 N N . THR A 1 100 ? -10.812 8.773 -2.123 1 94.81 100 THR A N 1
ATOM 749 C CA . THR A 1 100 ? -11.836 7.891 -2.678 1 94.81 100 THR A CA 1
ATOM 750 C C . THR A 1 100 ? -11.195 6.777 -3.506 1 94.81 100 THR A C 1
ATOM 752 O O . THR A 1 100 ? -10.07 6.922 -3.984 1 94.81 100 THR A O 1
ATOM 755 N N . PRO A 1 101 ? -11.859 5.668 -3.658 1 92.88 101 PRO A N 1
ATOM 756 C CA . PRO A 1 101 ? -11.312 4.551 -4.434 1 92.88 101 PRO A CA 1
ATOM 757 C C . PRO A 1 101 ? -11 4.934 -5.879 1 92.88 101 PRO A C 1
ATOM 759 O O . PRO A 1 101 ? -10.164 4.301 -6.52 1 92.88 101 PRO A O 1
ATOM 762 N N . GLU A 1 102 ? -11.609 6 -6.453 1 93.56 102 GLU A N 1
ATOM 763 C CA . GLU A 1 102 ? -11.438 6.41 -7.844 1 93.56 102 GLU A CA 1
ATOM 764 C C . GLU A 1 102 ? -10.391 7.512 -7.969 1 93.56 102 GLU A C 1
ATOM 766 O O . GLU A 1 102 ? -10.117 7.996 -9.07 1 93.56 102 GLU A O 1
ATOM 771 N N . ALA A 1 103 ? -9.773 7.773 -6.844 1 95.75 103 ALA A N 1
ATOM 772 C CA . ALA A 1 103 ? -8.82 8.875 -6.855 1 95.75 103 ALA A CA 1
ATOM 773 C C . ALA A 1 103 ? -7.609 8.547 -7.73 1 95.75 103 ALA A C 1
ATOM 775 O O . ALA A 1 103 ? -7.305 7.379 -7.965 1 95.75 103 ALA A O 1
ATOM 776 N N . ASN A 1 104 ? -7.02 9.531 -8.195 1 93.25 104 ASN A N 1
ATOM 777 C CA . ASN A 1 104 ? -5.793 9.383 -8.977 1 93.25 104 ASN A CA 1
ATOM 778 C C . ASN A 1 104 ? -4.586 9.133 -8.078 1 93.25 104 ASN A C 1
ATOM 780 O O . ASN A 1 104 ? -4 10.078 -7.539 1 93.25 104 ASN A O 1
ATOM 784 N N . LEU A 1 105 ? -4.156 7.883 -8.008 1 93.31 105 LEU A N 1
ATOM 785 C CA . LEU A 1 105 ? -3.074 7.496 -7.105 1 93.31 105 LEU A CA 1
ATOM 786 C C . LEU A 1 105 ? -1.747 8.086 -7.566 1 93.31 105 LEU A C 1
ATOM 788 O O . LEU A 1 105 ? -0.904 8.453 -6.742 1 93.31 105 LEU A O 1
ATOM 792 N N . GLY A 1 106 ? -1.562 8.07 -8.906 1 92.81 106 GLY A N 1
ATOM 793 C CA . GLY A 1 106 ? -0.36 8.711 -9.422 1 92.81 106 GLY A CA 1
ATOM 794 C C . GLY A 1 106 ? -0.224 10.156 -9 1 92.81 106 GLY A C 1
ATOM 795 O O . GLY A 1 106 ? 0.846 10.586 -8.562 1 92.81 106 GLY A O 1
ATOM 796 N N . GLN A 1 107 ? -1.273 10.852 -9.016 1 95.56 107 GLN A N 1
ATOM 797 C CA . GLN A 1 107 ? -1.287 12.25 -8.602 1 95.56 107 GLN A CA 1
ATOM 798 C C . GLN A 1 107 ? -1.063 12.375 -7.098 1 95.56 107 GLN A C 1
ATOM 800 O O . GLN A 1 107 ? -0.348 13.273 -6.645 1 95.56 107 GLN A O 1
ATOM 805 N N . ALA A 1 108 ? -1.688 11.516 -6.355 1 97.06 108 ALA A N 1
ATOM 806 C CA . ALA A 1 108 ? -1.535 11.523 -4.902 1 97.06 108 ALA A CA 1
ATOM 807 C C . ALA A 1 108 ? -0.077 11.312 -4.504 1 97.06 108 ALA A C 1
ATOM 809 O O . ALA A 1 108 ? 0.453 12.047 -3.664 1 97.06 108 ALA A O 1
ATOM 810 N N . ARG A 1 109 ? 0.525 10.336 -5.145 1 95.88 109 ARG A N 1
ATOM 811 C CA . ARG A 1 109 ? 1.928 10.047 -4.863 1 95.88 109 ARG A CA 1
ATOM 812 C C . ARG A 1 109 ? 2.812 11.242 -5.219 1 95.88 109 ARG A C 1
ATOM 814 O O . ARG A 1 109 ? 3.697 11.617 -4.445 1 95.88 109 ARG A O 1
ATOM 821 N N . LEU A 1 110 ? 2.568 11.797 -6.328 1 95.06 110 LEU A N 1
ATOM 822 C CA . LEU A 1 110 ? 3.365 12.938 -6.785 1 95.06 110 LEU A CA 1
ATOM 823 C C . LEU A 1 110 ? 3.189 14.133 -5.859 1 95.06 110 LEU A C 1
ATOM 825 O O . LEU A 1 110 ? 4.168 14.773 -5.469 1 95.06 110 LEU A O 1
ATOM 829 N N . ALA A 1 111 ? 1.962 14.43 -5.527 1 96.81 111 ALA A N 1
ATOM 830 C CA . ALA A 1 111 ? 1.67 15.547 -4.641 1 96.81 111 ALA A CA 1
ATOM 831 C C . ALA A 1 111 ? 2.314 15.352 -3.271 1 96.81 111 ALA A C 1
ATOM 833 O O . ALA A 1 111 ? 2.859 16.297 -2.691 1 96.81 111 ALA A O 1
ATOM 834 N N . ALA A 1 112 ? 2.215 14.141 -2.742 1 96.25 112 ALA A N 1
ATOM 835 C CA . ALA A 1 112 ? 2.842 13.82 -1.463 1 96.25 112 ALA A CA 1
ATOM 836 C C . ALA A 1 112 ? 4.352 14.031 -1.524 1 96.25 112 ALA A C 1
ATOM 838 O O . ALA A 1 112 ? 4.938 14.633 -0.621 1 96.25 112 ALA A O 1
ATOM 839 N N . ARG A 1 113 ? 4.949 13.523 -2.594 1 94 113 ARG A N 1
ATOM 840 C CA . ARG A 1 113 ? 6.387 13.688 -2.775 1 94 113 ARG A CA 1
ATOM 841 C C . ARG A 1 113 ? 6.77 15.164 -2.822 1 94 113 ARG A C 1
ATOM 843 O O . ARG A 1 113 ? 7.73 15.578 -2.172 1 94 113 ARG A O 1
ATOM 850 N N . ARG A 1 114 ? 6.074 15.914 -3.527 1 94 114 ARG A N 1
ATOM 851 C CA . ARG A 1 114 ? 6.359 17.344 -3.67 1 94 114 ARG A CA 1
ATOM 852 C C . ARG A 1 114 ? 6.254 18.062 -2.328 1 94 114 ARG A C 1
ATOM 854 O O . ARG A 1 114 ? 7.094 18.891 -1.999 1 94 114 ARG A O 1
ATOM 861 N N . LEU A 1 115 ? 5.242 17.703 -1.61 1 94.25 115 LEU A N 1
ATOM 862 C CA . LEU A 1 115 ? 5.059 18.328 -0.302 1 94.25 115 LEU A CA 1
ATOM 863 C C . LEU A 1 115 ? 6.219 18 0.627 1 94.25 115 LEU A C 1
ATOM 865 O O . LEU A 1 115 ? 6.762 18.875 1.293 1 94.25 115 LEU A O 1
ATOM 869 N N . LEU A 1 116 ? 6.566 16.766 0.638 1 91.81 116 LEU A N 1
ATOM 870 C CA . LEU A 1 116 ? 7.617 16.328 1.548 1 91.81 116 LEU A CA 1
ATOM 871 C C . LEU A 1 116 ? 8.977 16.891 1.13 1 91.81 116 LEU A C 1
ATOM 873 O O . LEU A 1 116 ? 9.812 17.188 1.979 1 91.81 116 LEU A O 1
ATOM 877 N N . ASP A 1 117 ? 9.18 17.016 -0.16 1 87.31 117 ASP A N 1
ATOM 878 C CA . ASP A 1 117 ? 10.398 17.641 -0.659 1 87.31 117 ASP A CA 1
ATOM 879 C C . ASP A 1 117 ? 10.469 19.109 -0.236 1 87.31 117 ASP A C 1
ATOM 881 O O . ASP A 1 117 ? 11.547 19.609 0.094 1 87.31 117 ASP A O 1
ATOM 885 N N . ARG A 1 118 ? 9.375 19.719 -0.289 1 83.38 118 ARG A N 1
ATOM 886 C CA . ARG A 1 118 ? 9.305 21.109 0.108 1 83.38 118 ARG A CA 1
ATOM 887 C C . ARG A 1 118 ? 9.516 21.266 1.61 1 83.38 118 ARG A C 1
ATOM 889 O O . ARG A 1 118 ? 10.133 22.234 2.057 1 83.38 118 ARG A O 1
ATOM 896 N N . ALA A 1 119 ? 8.922 20.266 2.344 1 79.81 119 ALA A N 1
ATOM 897 C CA . ALA A 1 119 ? 9.008 20.328 3.801 1 79.81 119 ALA A CA 1
ATOM 898 C C . ALA A 1 119 ? 10.414 19.984 4.281 1 79.81 119 ALA A C 1
ATOM 900 O O . ALA A 1 119 ? 10.836 20.422 5.355 1 79.81 119 ALA A O 1
ATOM 901 N N . GLY A 1 120 ? 11.07 18.641 3.527 1 65.5 120 GLY A N 1
ATOM 902 C CA . GLY A 1 120 ? 12.453 18.281 3.797 1 65.5 120 GLY A CA 1
ATOM 903 C C . GLY A 1 120 ? 13.453 19.234 3.195 1 65.5 120 GLY A C 1
ATOM 904 O O . GLY A 1 120 ? 14.656 18.969 3.199 1 65.5 120 GLY A O 1
ATOM 905 N N . GLY A 1 121 ? 13.32 19.891 2.242 1 48.91 121 GLY A N 1
ATOM 906 C CA . GLY A 1 121 ? 14.391 20.812 1.861 1 48.91 121 GLY A CA 1
ATOM 907 C C . GLY A 1 121 ? 15.461 20.953 2.928 1 48.91 121 GLY A C 1
ATOM 908 O O . GLY A 1 121 ? 16.641 21.078 2.611 1 48.91 121 GLY A O 1
ATOM 909 N N . VAL A 1 122 ? 15.508 21.047 4.125 1 38.91 122 VAL A N 1
ATOM 910 C CA . VAL A 1 122 ? 16.828 21.141 4.727 1 38.91 122 VAL A CA 1
ATOM 911 C C . VAL A 1 122 ? 17.406 19.75 4.965 1 38.91 122 VAL A C 1
ATOM 913 O O . VAL A 1 122 ? 18.625 19.562 5.008 1 38.91 122 VAL A O 1
ATOM 916 N N . VAL A 1 123 ? 16.781 18.469 5.445 1 39.53 123 VAL A N 1
ATOM 917 C CA . VAL A 1 123 ? 17.781 17.516 5.906 1 39.53 123 VAL A CA 1
ATOM 918 C C . VAL A 1 123 ? 18.344 16.75 4.715 1 39.53 123 VAL A C 1
ATOM 920 O O . VAL A 1 123 ? 17.594 16.203 3.906 1 39.53 123 VAL A O 1
ATOM 923 N N . ALA A 1 124 ? 19.594 16.891 4.242 1 36.28 124 ALA A N 1
ATOM 924 C CA . ALA A 1 124 ? 20.547 16.281 3.312 1 36.28 124 ALA A CA 1
ATOM 925 C C . ALA A 1 124 ? 20.422 14.758 3.314 1 36.28 124 ALA A C 1
ATOM 927 O O . ALA A 1 124 ? 20.625 14.117 4.348 1 36.28 124 ALA A O 1
ATOM 928 N N . TRP A 1 125 ? 19.469 13.977 2.969 1 29.58 125 TRP A N 1
ATOM 929 C CA . TRP A 1 125 ? 19.797 12.555 2.865 1 29.58 125 TRP A CA 1
ATOM 930 C C . TRP A 1 125 ? 21.047 12.336 2.02 1 29.58 125 TRP A C 1
ATOM 932 O O . TRP A 1 125 ? 21.219 12.984 0.987 1 29.58 125 TRP A O 1
ATOM 942 N N . PRO A 1 126 ? 22.156 11.859 2.662 1 32.25 126 PRO A N 1
ATOM 943 C CA . PRO A 1 126 ? 23.375 11.617 1.881 1 32.25 126 PRO A CA 1
ATOM 944 C C . PRO A 1 126 ? 23.109 10.852 0.586 1 32.25 126 PRO A C 1
ATOM 946 O O . PRO A 1 126 ? 22.391 9.852 0.597 1 32.25 126 PRO A O 1
ATOM 949 N N . THR A 1 127 ? 22.875 11.344 -0.641 1 24.94 127 THR A N 1
ATOM 950 C CA . THR A 1 127 ? 23.109 10.594 -1.867 1 24.94 127 THR A CA 1
ATOM 951 C C . THR A 1 127 ? 24.469 9.891 -1.824 1 24.94 127 THR A C 1
ATOM 953 O O . THR A 1 127 ? 25.422 10.398 -1.229 1 24.94 127 THR A O 1
ATOM 956 N N . MET B 1 1 ? -10.703 -21 -13.797 1 60.88 1 MET B N 1
ATOM 957 C CA . MET B 1 1 ? -9.398 -21.547 -14.172 1 60.88 1 MET B CA 1
ATOM 958 C C . MET B 1 1 ? -8.391 -21.391 -13.039 1 60.88 1 MET B C 1
ATOM 960 O O . MET B 1 1 ? -8.453 -20.406 -12.297 1 60.88 1 MET B O 1
ATOM 964 N N . ARG B 1 2 ? -7.551 -22.484 -12.805 1 79.94 2 ARG B N 1
ATOM 965 C CA . ARG B 1 2 ? -6.469 -22.5 -11.82 1 79.94 2 ARG B CA 1
ATOM 966 C C . ARG B 1 2 ? -5.285 -21.656 -12.305 1 79.94 2 ARG B C 1
ATOM 968 O O . ARG B 1 2 ? -4.922 -21.719 -13.484 1 79.94 2 ARG B O 1
ATOM 975 N N . ILE B 1 3 ? -4.863 -20.844 -11.57 1 88.38 3 ILE B N 1
ATOM 976 C CA . ILE B 1 3 ? -3.67 -20.078 -11.906 1 88.38 3 ILE B CA 1
ATOM 977 C C . ILE B 1 3 ? -2.422 -20.906 -11.633 1 88.38 3 ILE B C 1
ATOM 979 O O . ILE B 1 3 ? -2.064 -21.141 -10.477 1 88.38 3 ILE B O 1
ATOM 983 N N . GLY B 1 4 ? -1.864 -21.391 -12.734 1 92.69 4 GLY B N 1
ATOM 984 C CA . GLY B 1 4 ? -0.651 -22.188 -12.609 1 92.69 4 GLY B CA 1
ATOM 985 C C . GLY B 1 4 ? 0.616 -21.359 -12.75 1 92.69 4 GLY B C 1
ATOM 986 O O . GLY B 1 4 ? 0.555 -20.156 -12.945 1 92.69 4 GLY B O 1
ATOM 987 N N . PRO B 1 5 ? 1.795 -22.047 -12.617 1 94.31 5 PRO B N 1
ATOM 988 C CA . PRO B 1 5 ? 3.082 -21.359 -12.656 1 94.31 5 PRO B CA 1
ATOM 989 C C . PRO B 1 5 ? 3.338 -20.656 -13.992 1 94.31 5 PRO B C 1
ATOM 991 O O . PRO B 1 5 ? 3.992 -19.609 -14.031 1 94.31 5 PRO B O 1
ATOM 994 N N . GLU B 1 6 ? 2.768 -21.203 -15.062 1 94.5 6 GLU B N 1
ATOM 995 C CA . GLU B 1 6 ? 2.988 -20.609 -16.375 1 94.5 6 GLU B CA 1
ATOM 996 C C . GLU B 1 6 ? 2.324 -19.234 -16.484 1 94.5 6 GLU B C 1
ATOM 998 O O . GLU B 1 6 ? 2.898 -18.312 -17.062 1 94.5 6 GLU B O 1
ATOM 1003 N N . LEU B 1 7 ? 1.119 -19.172 -15.969 1 95.06 7 LEU B N 1
ATOM 1004 C CA . LEU B 1 7 ? 0.41 -17.906 -15.992 1 95.06 7 LEU B CA 1
ATOM 1005 C C . LEU B 1 7 ? 1.105 -16.875 -15.102 1 95.06 7 LEU B C 1
ATOM 1007 O O . LEU B 1 7 ? 1.164 -15.688 -15.445 1 95.06 7 LEU B O 1
ATOM 1011 N N . LEU B 1 8 ? 1.636 -17.297 -13.969 1 96.88 8 LEU B N 1
ATOM 1012 C CA . LEU B 1 8 ? 2.377 -16.406 -13.086 1 96.88 8 LEU B CA 1
ATOM 1013 C C . LEU B 1 8 ? 3.66 -15.922 -13.75 1 96.88 8 LEU B C 1
ATOM 1015 O O . LEU B 1 8 ? 4.031 -14.758 -13.625 1 96.88 8 LEU B O 1
ATOM 1019 N N . GLN B 1 9 ? 4.238 -16.844 -14.469 1 97.06 9 GLN B N 1
ATOM 1020 C CA . GLN B 1 9 ? 5.461 -16.469 -15.18 1 97.06 9 GLN B CA 1
ATOM 1021 C C . GLN B 1 9 ? 5.172 -15.445 -16.266 1 97.06 9 GLN B C 1
ATOM 1023 O O . GLN B 1 9 ? 5.949 -14.508 -16.453 1 97.06 9 GLN B O 1
ATOM 1028 N N . ASP B 1 10 ? 4.102 -15.625 -16.969 1 96.19 10 ASP B N 1
ATOM 1029 C CA . ASP B 1 10 ? 3.689 -14.664 -18 1 96.19 10 ASP B CA 1
ATOM 1030 C C . ASP B 1 10 ? 3.504 -13.273 -17.391 1 96.19 10 ASP B C 1
ATOM 1032 O O . ASP B 1 10 ? 3.891 -12.273 -18 1 96.19 10 ASP B O 1
ATOM 1036 N N . LEU B 1 11 ? 2.877 -13.242 -16.266 1 97 11 LEU B N 1
ATOM 1037 C CA . LEU B 1 11 ? 2.689 -11.984 -15.555 1 97 11 LEU B CA 1
ATOM 1038 C C . LEU B 1 11 ? 4.031 -11.328 -15.25 1 97 11 LEU B C 1
ATOM 1040 O O . LEU B 1 11 ? 4.215 -10.133 -15.492 1 97 11 LEU B O 1
ATOM 1044 N N . LEU B 1 12 ? 4.969 -12.062 -14.742 1 97.25 12 LEU B N 1
ATOM 1045 C CA . LEU B 1 12 ? 6.277 -11.516 -14.398 1 97.25 12 LEU B CA 1
ATOM 1046 C C . LEU B 1 12 ? 6.965 -10.945 -15.633 1 97.25 12 LEU B C 1
ATOM 1048 O O . LEU B 1 12 ? 7.617 -9.898 -15.555 1 97.25 12 LEU B O 1
ATOM 1052 N N . ASP B 1 13 ? 6.793 -11.594 -16.719 1 96.56 13 ASP B N 1
ATOM 1053 C CA . ASP B 1 13 ? 7.461 -11.195 -17.953 1 96.56 13 ASP B CA 1
ATOM 1054 C C . ASP B 1 13 ? 6.918 -9.859 -18.453 1 96.56 13 ASP B C 1
ATOM 1056 O O . ASP B 1 13 ? 7.574 -9.18 -19.25 1 96.56 13 ASP B O 1
ATOM 1060 N N . ARG B 1 14 ? 5.773 -9.484 -18.016 1 96.44 14 ARG B N 1
ATOM 1061 C CA . ARG B 1 14 ? 5.117 -8.273 -18.5 1 96.44 14 ARG B CA 1
ATOM 1062 C C . ARG B 1 14 ? 5.457 -7.082 -17.609 1 96.44 14 ARG B C 1
ATOM 1064 O O . ARG B 1 14 ? 5.133 -5.938 -17.938 1 96.44 14 ARG B O 1
ATOM 1071 N N . VAL B 1 15 ? 6.09 -7.375 -16.5 1 97.75 15 VAL B N 1
ATOM 1072 C CA . VAL B 1 15 ? 6.324 -6.312 -15.523 1 97.75 15 VAL B CA 1
ATOM 1073 C C . VAL B 1 15 ? 7.824 -6.086 -15.359 1 97.75 15 VAL B C 1
ATOM 1075 O O . VAL B 1 15 ? 8.523 -6.922 -14.781 1 97.75 15 VAL B O 1
ATOM 1078 N N . GLU B 1 16 ? 8.227 -4.941 -15.812 1 96.62 16 GLU B N 1
ATOM 1079 C CA . GLU B 1 16 ? 9.625 -4.578 -15.594 1 96.62 16 GLU B CA 1
ATOM 1080 C C . GLU B 1 16 ? 9.93 -4.422 -14.109 1 96.62 16 GLU B C 1
ATOM 1082 O O . GLU B 1 16 ? 9.195 -3.742 -13.391 1 96.62 16 GLU B O 1
ATOM 1087 N N . GLY B 1 17 ? 10.984 -5.074 -13.695 1 96.56 17 GLY B N 1
ATOM 1088 C CA . GLY B 1 17 ? 11.367 -4.969 -12.289 1 96.56 17 GLY B CA 1
ATOM 1089 C C . GLY B 1 17 ? 10.695 -6.004 -11.414 1 96.56 17 GLY B C 1
ATOM 1090 O O . GLY B 1 17 ? 10.773 -5.93 -10.18 1 96.56 17 GLY B O 1
ATOM 1091 N N . SER B 1 18 ? 9.977 -6.945 -12.039 1 97.62 18 SER B N 1
ATOM 1092 C CA . SER B 1 18 ? 9.336 -8.008 -11.266 1 97.62 18 SER B CA 1
ATOM 1093 C C . SER B 1 18 ? 10.367 -9.016 -10.758 1 97.62 18 SER B C 1
ATOM 1095 O O . SER B 1 18 ? 11.328 -9.344 -11.461 1 97.62 18 SER B O 1
ATOM 1097 N N . LEU B 1 19 ? 10.203 -9.461 -9.531 1 97.19 19 LEU B N 1
ATOM 1098 C CA . LEU B 1 19 ? 11.117 -10.414 -8.906 1 97.19 19 LEU B CA 1
ATOM 1099 C C . LEU B 1 19 ? 10.43 -11.766 -8.695 1 97.19 19 LEU B C 1
ATOM 1101 O O . LEU B 1 19 ? 11.047 -12.812 -8.883 1 97.19 19 LEU B O 1
ATOM 1105 N N . ALA B 1 20 ? 9.203 -11.758 -8.273 1 97.81 20 ALA B N 1
ATOM 1106 C CA . ALA B 1 20 ? 8.453 -12.984 -7.977 1 97.81 20 ALA B CA 1
ATOM 1107 C C . ALA B 1 20 ? 6.953 -12.727 -7.992 1 97.81 20 ALA B C 1
ATOM 1109 O O . ALA B 1 20 ? 6.508 -11.586 -7.852 1 97.81 20 ALA B O 1
ATOM 1110 N N . ALA B 1 21 ? 6.203 -13.719 -8.234 1 98.31 21 ALA B N 1
ATOM 1111 C CA . ALA B 1 21 ? 4.746 -13.75 -8.141 1 98.31 21 ALA B CA 1
ATOM 1112 C C . ALA B 1 21 ? 4.273 -15 -7.402 1 98.31 21 ALA B C 1
ATOM 1114 O O . ALA B 1 21 ? 4.816 -16.094 -7.602 1 98.31 21 ALA B O 1
ATOM 1115 N N . ALA B 1 22 ? 3.264 -14.805 -6.551 1 97.56 22 ALA B N 1
ATOM 1116 C CA . ALA B 1 22 ? 2.777 -15.945 -5.777 1 97.56 22 ALA B CA 1
ATOM 1117 C C . ALA B 1 22 ? 1.31 -15.773 -5.406 1 97.56 22 ALA B C 1
ATOM 1119 O O . ALA B 1 22 ? 0.804 -14.648 -5.359 1 97.56 22 ALA B O 1
ATOM 1120 N N . ILE B 1 23 ? 0.653 -16.844 -5.184 1 96.56 23 ILE B N 1
ATOM 1121 C CA . ILE B 1 23 ? -0.699 -16.891 -4.637 1 96.56 23 ILE B CA 1
ATOM 1122 C C . ILE B 1 23 ? -0.665 -17.453 -3.219 1 96.56 23 ILE B C 1
ATOM 1124 O O . ILE B 1 23 ? 0.013 -18.453 -2.959 1 96.56 23 ILE B O 1
ATOM 1128 N N . GLY B 1 24 ? -1.337 -16.781 -2.361 1 96.38 24 GLY B N 1
ATOM 1129 C CA . GLY B 1 24 ? -1.405 -17.219 -0.979 1 96.38 24 GLY B CA 1
ATOM 1130 C C . GLY B 1 24 ? -2.797 -17.109 -0.383 1 96.38 24 GLY B C 1
ATOM 1131 O O . GLY B 1 24 ? -3.664 -16.438 -0.941 1 96.38 24 GLY B O 1
ATOM 1132 N N . THR B 1 25 ? -3.01 -17.844 0.707 1 95.25 25 THR B N 1
ATOM 1133 C CA . THR B 1 25 ? -4.254 -17.766 1.461 1 95.25 25 THR B CA 1
ATOM 1134 C C . THR B 1 25 ? -4.176 -16.656 2.508 1 95.25 25 THR B C 1
ATOM 1136 O O . THR B 1 25 ? -3.086 -16.188 2.848 1 95.25 25 THR B O 1
ATOM 1139 N N . ALA B 1 26 ? -5.309 -16.234 2.975 1 94.19 26 ALA B N 1
ATOM 1140 C CA . ALA B 1 26 ? -5.387 -15.188 3.992 1 94.19 26 ALA B CA 1
ATOM 1141 C C . ALA B 1 26 ? -4.68 -15.617 5.273 1 94.19 26 ALA B C 1
ATOM 1143 O O . ALA B 1 26 ? -4.211 -14.773 6.043 1 94.19 26 ALA B O 1
ATOM 1144 N N . ASP B 1 27 ? -4.605 -16.875 5.473 1 95.44 27 ASP B N 1
ATOM 1145 C CA . ASP B 1 27 ? -3.949 -17.344 6.684 1 95.44 27 ASP B CA 1
ATOM 1146 C C . ASP B 1 27 ? -2.449 -17.531 6.461 1 95.44 27 ASP B C 1
ATOM 1148 O O . ASP B 1 27 ? -1.73 -17.969 7.363 1 95.44 27 ASP B O 1
ATOM 1152 N N . GLY B 1 28 ? -1.986 -17.266 5.27 1 97.06 28 GLY B N 1
ATOM 1153 C CA . GLY B 1 28 ? -0.552 -17.141 5.07 1 97.06 28 GLY B CA 1
ATOM 1154 C C . GLY B 1 28 ? 0.077 -18.359 4.43 1 97.06 28 GLY B C 1
ATOM 1155 O O . GLY B 1 28 ? 1.278 -18.594 4.578 1 97.06 28 GLY B O 1
ATOM 1156 N N . LEU B 1 29 ? -0.665 -19.203 3.812 1 97.25 29 LEU B N 1
ATOM 1157 C CA . LEU B 1 29 ? -0.131 -20.391 3.152 1 97.25 29 LEU B CA 1
ATOM 1158 C C . LEU B 1 29 ? 0.168 -20.109 1.684 1 97.25 29 LEU B C 1
ATOM 1160 O O . LEU B 1 29 ? -0.648 -19.5 0.985 1 97.25 29 LEU B O 1
ATOM 1164 N N . LEU B 1 30 ? 1.369 -20.562 1.229 1 97.5 30 LEU B N 1
ATOM 1165 C CA . LEU B 1 30 ? 1.743 -20.469 -0.178 1 97.5 30 LEU B CA 1
ATOM 1166 C C . LEU B 1 30 ? 1.015 -21.531 -1.004 1 97.5 30 LEU B C 1
ATOM 1168 O O . LEU B 1 30 ? 1.083 -22.719 -0.694 1 97.5 30 LEU B O 1
ATOM 1172 N N . VAL B 1 31 ? 0.323 -21.125 -2.002 1 95.56 31 VAL B N 1
ATOM 1173 C CA . VAL B 1 31 ? -0.424 -22.031 -2.869 1 95.56 31 VAL B CA 1
ATOM 1174 C C . VAL B 1 31 ? 0.379 -22.312 -4.137 1 95.56 31 VAL B C 1
ATOM 1176 O O . VAL B 1 31 ? 0.516 -23.469 -4.551 1 95.56 31 VAL B O 1
ATOM 1179 N N . GLU B 1 32 ? 0.798 -21.266 -4.793 1 96.06 32 GLU B N 1
ATOM 1180 C CA . GLU B 1 32 ? 1.564 -21.312 -6.035 1 96.06 32 GLU B CA 1
ATOM 1181 C C . GLU B 1 32 ? 2.516 -20.125 -6.141 1 96.06 32 GLU B C 1
ATOM 1183 O O . GLU B 1 32 ? 2.242 -19.047 -5.602 1 96.06 32 GLU B O 1
ATOM 1188 N N . GLY B 1 33 ? 3.691 -20.375 -6.773 1 97.25 33 GLY B N 1
ATOM 1189 C CA . GLY B 1 33 ? 4.605 -19.25 -6.898 1 97.25 33 GLY B CA 1
ATOM 1190 C C . GLY B 1 33 ? 5.691 -19.484 -7.934 1 97.25 33 GLY B C 1
ATOM 1191 O O . GLY B 1 33 ? 6.039 -20.625 -8.234 1 97.25 33 GLY B O 1
ATOM 1192 N N . VAL B 1 34 ? 6.172 -18.438 -8.477 1 98 34 VAL B N 1
ATOM 1193 C CA . VAL B 1 34 ? 7.332 -18.406 -9.359 1 98 34 VAL B CA 1
ATOM 1194 C C . VAL B 1 34 ? 8.234 -17.234 -8.977 1 98 34 VAL B C 1
ATOM 1196 O O . VAL B 1 34 ? 7.773 -16.25 -8.406 1 98 34 VAL B O 1
ATOM 1199 N N . ARG B 1 35 ? 9.539 -17.344 -9.148 1 97.38 35 ARG B N 1
ATOM 1200 C CA . ARG B 1 35 ? 10.461 -16.281 -8.797 1 97.38 35 ARG B CA 1
ATOM 1201 C C . ARG B 1 35 ? 11.648 -16.234 -9.758 1 97.38 35 ARG B C 1
ATOM 1203 O O . ARG B 1 35 ? 12.062 -17.266 -10.281 1 97.38 35 ARG B O 1
ATOM 1210 N N . LYS B 1 36 ? 12.125 -15.07 -10.008 1 95.19 36 LYS B N 1
ATOM 1211 C CA . LYS B 1 36 ? 13.305 -14.828 -10.828 1 95.19 36 LYS B CA 1
ATOM 1212 C C . LYS B 1 36 ? 14.57 -14.781 -9.969 1 95.19 36 LYS B C 1
ATOM 1214 O O . LYS B 1 36 ? 15.688 -14.867 -10.492 1 95.19 36 LYS B O 1
ATOM 1219 N N . ARG B 1 37 ? 14.359 -14.57 -8.695 1 89.12 37 ARG B N 1
ATOM 1220 C CA . ARG B 1 37 ? 15.43 -14.5 -7.707 1 89.12 37 ARG B CA 1
ATOM 1221 C C . ARG B 1 37 ? 15.125 -15.391 -6.504 1 89.12 37 ARG B C 1
ATOM 1223 O O . ARG B 1 37 ? 13.977 -15.766 -6.281 1 89.12 37 ARG B O 1
ATOM 1230 N N . PRO B 1 38 ? 16.219 -15.766 -5.852 1 89.12 38 PRO B N 1
ATOM 1231 C CA . PRO B 1 38 ? 15.992 -16.641 -4.691 1 89.12 38 PRO B CA 1
ATOM 1232 C C . PRO B 1 38 ? 15.344 -15.898 -3.521 1 89.12 38 PRO B C 1
ATOM 1234 O O . PRO B 1 38 ? 16.047 -15.406 -2.633 1 89.12 38 PRO B O 1
ATOM 1237 N N . LEU B 1 39 ? 14.156 -15.773 -3.498 1 89.56 39 LEU B N 1
ATOM 1238 C CA . LEU B 1 39 ? 13.359 -15.172 -2.436 1 89.56 39 LEU B CA 1
ATOM 1239 C C . LEU B 1 39 ? 12.578 -16.234 -1.675 1 89.56 39 LEU B C 1
ATOM 1241 O O . LEU B 1 39 ? 12.211 -17.266 -2.246 1 89.56 39 LEU B O 1
ATOM 1245 N N . ASP B 1 40 ? 12.453 -16.094 -0.405 1 93.62 40 ASP B N 1
ATOM 1246 C CA . ASP B 1 40 ? 11.625 -16.984 0.409 1 93.62 40 ASP B CA 1
ATOM 1247 C C . ASP B 1 40 ? 10.141 -16.641 0.243 1 93.62 40 ASP B C 1
ATOM 1249 O O . ASP B 1 40 ? 9.594 -15.836 0.99 1 93.62 40 ASP B O 1
ATOM 1253 N N . LEU B 1 41 ? 9.484 -17.344 -0.688 1 96 41 LEU B N 1
ATOM 1254 C CA . LEU B 1 41 ? 8.086 -17.047 -1.007 1 96 41 LEU B CA 1
ATOM 1255 C C . LEU B 1 41 ? 7.172 -17.453 0.144 1 96 41 LEU B C 1
ATOM 1257 O O . LEU B 1 41 ? 6.133 -16.828 0.365 1 96 41 LEU B O 1
ATOM 1261 N N . GLU B 1 42 ? 7.516 -18.469 0.876 1 96.5 42 GLU B N 1
ATOM 1262 C CA . GLU B 1 42 ? 6.719 -18.875 2.031 1 96.5 42 GLU B CA 1
ATOM 1263 C C . GLU B 1 42 ? 6.68 -17.781 3.086 1 96.5 42 GLU B C 1
ATOM 1265 O O . GLU B 1 42 ? 5.609 -17.438 3.588 1 96.5 42 GLU B O 1
ATOM 1270 N N . ALA B 1 43 ? 7.848 -17.203 3.355 1 95.19 43 ALA B N 1
ATOM 1271 C CA . ALA B 1 43 ? 7.918 -16.109 4.32 1 95.19 43 ALA B CA 1
ATOM 1272 C C . ALA B 1 43 ? 7.188 -14.875 3.801 1 95.19 43 ALA B C 1
ATOM 1274 O O . ALA B 1 43 ? 6.457 -14.219 4.547 1 95.19 43 ALA B O 1
ATOM 1275 N N . ALA B 1 44 ? 7.355 -14.57 2.52 1 95.38 44 ALA B N 1
ATOM 1276 C CA . ALA B 1 44 ? 6.73 -13.398 1.919 1 95.38 44 ALA B CA 1
ATOM 1277 C C . ALA B 1 44 ? 5.207 -13.492 1.994 1 95.38 44 ALA B C 1
ATOM 1279 O O . ALA B 1 44 ? 4.535 -12.516 2.348 1 95.38 44 ALA B O 1
ATOM 1280 N N . ILE B 1 45 ? 4.645 -14.656 1.684 1 97.06 45 ILE B N 1
ATOM 1281 C CA . ILE B 1 45 ? 3.201 -14.867 1.724 1 97.06 45 ILE B CA 1
ATOM 1282 C C . ILE B 1 45 ? 2.697 -14.719 3.158 1 97.06 45 ILE B C 1
ATOM 1284 O O . ILE B 1 45 ? 1.713 -14.016 3.404 1 97.06 45 ILE B O 1
ATOM 1288 N N . ALA B 1 46 ? 3.357 -15.352 4.086 1 97.06 46 ALA B N 1
ATOM 1289 C CA . ALA B 1 46 ? 2.939 -15.281 5.484 1 97.06 46 ALA B CA 1
ATOM 1290 C C . ALA B 1 46 ? 2.918 -13.836 5.98 1 97.06 46 ALA B C 1
ATOM 1292 O O . ALA B 1 46 ? 1.964 -13.414 6.637 1 97.06 46 ALA B O 1
ATOM 1293 N N . GLU B 1 47 ? 3.953 -13.125 5.637 1 95.25 47 GLU B N 1
ATOM 1294 C CA . GLU B 1 47 ? 4.086 -11.742 6.09 1 95.25 47 GLU B CA 1
ATOM 1295 C C . GLU B 1 47 ? 3.006 -10.859 5.484 1 95.25 47 GLU B C 1
ATOM 1297 O O . GLU B 1 47 ? 2.383 -10.062 6.188 1 95.25 47 GLU B O 1
ATOM 1302 N N . HIS B 1 48 ? 2.764 -10.984 4.215 1 97.31 48 HIS B N 1
ATOM 1303 C CA . HIS B 1 48 ? 1.787 -10.125 3.555 1 97.31 48 HIS B CA 1
ATOM 1304 C C . HIS B 1 48 ? 0.363 -10.523 3.924 1 97.31 48 HIS B C 1
ATOM 1306 O O . HIS B 1 48 ? -0.529 -9.672 3.982 1 97.31 48 HIS B O 1
ATOM 1312 N N . ALA B 1 49 ? 0.161 -11.812 4.211 1 97.25 49 ALA B N 1
ATOM 1313 C CA . ALA B 1 49 ? -1.136 -12.234 4.734 1 97.25 49 ALA B CA 1
ATOM 1314 C C . ALA B 1 49 ? -1.438 -11.555 6.066 1 97.25 49 ALA B C 1
ATOM 1316 O O . ALA B 1 49 ? -2.559 -11.086 6.289 1 97.25 49 ALA B O 1
ATOM 1317 N N . ALA B 1 50 ? -0.441 -11.508 6.938 1 96.81 50 ALA B N 1
ATOM 1318 C CA . ALA B 1 50 ? -0.611 -10.859 8.234 1 96.81 50 ALA B CA 1
ATOM 1319 C C . ALA B 1 50 ? -0.939 -9.383 8.07 1 96.81 50 ALA B C 1
ATOM 1321 O O . ALA B 1 50 ? -1.827 -8.859 8.75 1 96.81 50 ALA B O 1
ATOM 1322 N N . LEU B 1 51 ? -0.24 -8.719 7.188 1 97.12 51 LEU B N 1
ATOM 1323 C CA . LEU B 1 51 ? -0.49 -7.309 6.914 1 97.12 51 LEU B CA 1
ATOM 1324 C C . LEU B 1 51 ? -1.893 -7.102 6.355 1 97.12 51 LEU B C 1
ATOM 1326 O O . LEU B 1 51 ? -2.592 -6.168 6.75 1 97.12 51 LEU B O 1
ATOM 1330 N N . TRP B 1 52 ? -2.273 -7.957 5.48 1 96.88 52 TRP B N 1
ATOM 1331 C CA . TRP B 1 52 ? -3.592 -7.879 4.859 1 96.88 52 TRP B CA 1
ATOM 1332 C C . TRP B 1 52 ? -4.691 -8.094 5.895 1 96.88 52 TRP B C 1
ATOM 1334 O O . TRP B 1 52 ? -5.691 -7.363 5.906 1 96.88 52 TRP B O 1
ATOM 1344 N N . ARG B 1 53 ? -4.535 -9.086 6.75 1 95.25 53 ARG B N 1
ATOM 1345 C CA . ARG B 1 53 ? -5.496 -9.328 7.82 1 95.25 53 ARG B CA 1
ATOM 1346 C C . ARG B 1 53 ? -5.629 -8.102 8.719 1 95.25 53 ARG B C 1
ATOM 1348 O O . ARG B 1 53 ? -6.738 -7.711 9.086 1 95.25 53 ARG B O 1
ATOM 1355 N N . GLN B 1 54 ? -4.508 -7.523 9.07 1 95.19 54 GLN B N 1
ATOM 1356 C CA . GLN B 1 54 ? -4.535 -6.336 9.922 1 95.19 54 GLN B CA 1
ATOM 1357 C C . GLN B 1 54 ? -5.234 -5.176 9.227 1 95.19 54 GLN B C 1
ATOM 1359 O O . GLN B 1 54 ? -6.02 -4.453 9.844 1 95.19 54 GLN B O 1
ATOM 1364 N N . ALA B 1 55 ? -4.918 -4.969 7.965 1 95.81 55 ALA B N 1
ATOM 1365 C CA . ALA B 1 55 ? -5.547 -3.898 7.199 1 95.81 55 ALA B CA 1
ATOM 1366 C C . ALA B 1 55 ? -7.062 -4.09 7.133 1 95.81 55 ALA B C 1
ATOM 1368 O O . ALA B 1 55 ? -7.824 -3.143 7.328 1 95.81 55 ALA B O 1
ATOM 1369 N N . ARG B 1 56 ? -7.504 -5.344 6.852 1 93.25 56 ARG B N 1
ATOM 1370 C CA . ARG B 1 56 ? -8.93 -5.648 6.789 1 93.25 56 ARG B CA 1
ATOM 1371 C C . ARG B 1 56 ? -9.617 -5.34 8.117 1 93.25 56 ARG B C 1
ATOM 1373 O O . ARG B 1 56 ? -10.711 -4.773 8.133 1 93.25 56 ARG B O 1
ATOM 1380 N N . ALA B 1 57 ? -9.008 -5.73 9.203 1 92.12 57 ALA B N 1
ATOM 1381 C CA . ALA B 1 57 ? -9.57 -5.477 10.523 1 92.12 57 ALA B CA 1
ATOM 1382 C C . ALA B 1 57 ? -9.664 -3.98 10.805 1 92.12 57 ALA B C 1
ATOM 1384 O O . ALA B 1 57 ? -10.68 -3.494 11.305 1 92.12 57 ALA B O 1
ATOM 1385 N N . ALA B 1 58 ? -8.602 -3.232 10.5 1 91 58 ALA B N 1
ATOM 1386 C CA . ALA B 1 58 ? -8.555 -1.795 10.75 1 91 58 ALA B CA 1
ATOM 1387 C C . ALA B 1 58 ? -9.609 -1.062 9.93 1 91 58 ALA B C 1
ATOM 1389 O O . ALA B 1 58 ? -10.297 -0.171 10.438 1 91 58 ALA B O 1
ATOM 1390 N N . TYR B 1 59 ? -9.797 -1.396 8.703 1 90.81 59 TYR B N 1
ATOM 1391 C CA . TYR B 1 59 ? -10.711 -0.697 7.809 1 90.81 59 TYR B CA 1
ATOM 1392 C C . TYR B 1 59 ? -12.156 -1.082 8.102 1 90.81 59 TYR B C 1
ATOM 1394 O O . TYR B 1 59 ? -13.07 -0.284 7.887 1 90.81 59 TYR B O 1
ATOM 1402 N N . ALA B 1 60 ? -12.398 -2.254 8.484 1 85.5 60 ALA B N 1
ATOM 1403 C CA . ALA B 1 60 ? -13.734 -2.66 8.898 1 85.5 60 ALA B CA 1
ATOM 1404 C C . ALA B 1 60 ? -14.211 -1.851 10.102 1 85.5 60 ALA B C 1
ATOM 1406 O O . ALA B 1 60 ? -15.375 -1.464 10.18 1 85.5 60 ALA B O 1
ATOM 1407 N N . ARG B 1 61 ? -13.414 -1.553 11.031 1 80.69 61 ARG B N 1
ATOM 1408 C CA . ARG B 1 61 ? -13.75 -0.841 12.258 1 80.69 61 ARG B CA 1
ATOM 1409 C C . ARG B 1 61 ? -13.961 0.646 11.992 1 80.69 61 ARG B C 1
ATOM 1411 O O . ARG B 1 61 ? -14.969 1.218 12.398 1 80.69 61 ARG B O 1
ATOM 1418 N N . SER B 1 62 ? -13.062 1.296 11.273 1 71.19 62 SER B N 1
ATOM 1419 C CA . SER B 1 62 ? -12.992 2.754 11.258 1 71.19 62 SER B CA 1
ATOM 1420 C C . SER B 1 62 ? -13.719 3.324 10.047 1 71.19 62 SER B C 1
ATOM 1422 O O . SER B 1 62 ? -14.234 4.445 10.094 1 71.19 62 SER B O 1
ATOM 1424 N N . LEU B 1 63 ? -13.727 2.48 9.039 1 67.31 63 LEU B N 1
ATOM 1425 C CA . LEU B 1 63 ? -14.164 3.129 7.809 1 67.31 63 LEU B CA 1
ATOM 1426 C C . LEU B 1 63 ? -15.352 2.395 7.203 1 67.31 63 LEU B C 1
ATOM 1428 O O . LEU B 1 63 ? -15.906 2.828 6.191 1 67.31 63 LEU B O 1
ATOM 1432 N N . GLY B 1 64 ? -15.703 1.5 7.984 1 67.69 64 GLY B N 1
ATOM 1433 C CA . GLY B 1 64 ? -16.844 0.729 7.523 1 67.69 64 GLY B CA 1
ATOM 1434 C C . GLY B 1 64 ? -16.594 -0.003 6.223 1 67.69 64 GLY B C 1
ATOM 1435 O O . GLY B 1 64 ? -17.516 -0.296 5.473 1 67.69 64 GLY B O 1
ATOM 1436 N N . ALA B 1 65 ? -15.328 -0.031 5.832 1 65.38 65 ALA B N 1
ATOM 1437 C CA . ALA B 1 65 ? -14.969 -0.727 4.598 1 65.38 65 ALA B CA 1
ATOM 1438 C C . ALA B 1 65 ? -14.891 -2.234 4.824 1 65.38 65 ALA B C 1
ATOM 1440 O O . ALA B 1 65 ? -14.188 -2.701 5.723 1 65.38 65 ALA B O 1
ATOM 1441 N N . GLU B 1 66 ? -15.711 -2.908 4.098 1 68.88 66 GLU B N 1
ATOM 1442 C CA . GLU B 1 66 ? -15.789 -4.352 4.297 1 68.88 66 GLU B CA 1
ATOM 1443 C C . GLU B 1 66 ? -14.633 -5.07 3.605 1 68.88 66 GLU B C 1
ATOM 1445 O O . GLU B 1 66 ? -14.258 -6.18 3.998 1 68.88 66 GLU B O 1
ATOM 1450 N N . GLU B 1 67 ? -14.086 -4.43 2.635 1 85.44 67 GLU B N 1
ATOM 1451 C CA . GLU B 1 67 ? -13.102 -5.188 1.864 1 85.44 67 GLU B CA 1
ATOM 1452 C C . GLU B 1 67 ? -11.859 -4.348 1.583 1 85.44 67 GLU B C 1
ATOM 1454 O O . GLU B 1 67 ? -11.953 -3.141 1.354 1 85.44 67 GLU B O 1
ATOM 1459 N N . VAL B 1 68 ? -10.703 -4.965 1.819 1 93.25 68 VAL B N 1
ATOM 1460 C CA . VAL B 1 68 ? -9.422 -4.434 1.356 1 93.25 68 VAL B CA 1
ATOM 1461 C C . VAL B 1 68 ? -8.953 -5.219 0.133 1 93.25 68 VAL B C 1
ATOM 1463 O O . VAL B 1 68 ? -8.578 -6.387 0.243 1 93.25 68 VAL B O 1
ATOM 1466 N N . GLY B 1 69 ? -8.984 -4.547 -1 1 93.38 69 GLY B N 1
ATOM 1467 C CA . GLY B 1 69 ? -8.727 -5.227 -2.26 1 93.38 69 GLY B CA 1
ATOM 1468 C C . GLY B 1 69 ? -7.266 -5.219 -2.656 1 93.38 69 GLY B C 1
ATOM 1469 O O . GLY B 1 69 ? -6.836 -6.031 -3.479 1 93.38 69 GLY B O 1
ATOM 1470 N N . GLU B 1 70 ? -6.508 -4.328 -2.129 1 95.88 70 GLU B N 1
ATOM 1471 C CA . GLU B 1 70 ? -5.102 -4.266 -2.51 1 95.88 70 GLU B CA 1
ATOM 1472 C C . GLU B 1 70 ? -4.25 -3.688 -1.383 1 95.88 70 GLU B C 1
ATOM 1474 O O . GLU B 1 70 ? -4.762 -2.99 -0.504 1 95.88 70 GLU B O 1
ATOM 1479 N N . LEU B 1 71 ? -3.01 -4.016 -1.338 1 97.88 71 LEU B N 1
ATOM 1480 C CA . LEU B 1 71 ? -1.993 -3.564 -0.393 1 97.88 71 LEU B CA 1
ATOM 1481 C C . LEU B 1 71 ? -0.653 -3.363 -1.092 1 97.88 71 LEU B C 1
ATOM 1483 O O . LEU B 1 71 ? -0.243 -4.191 -1.907 1 97.88 71 LEU B O 1
ATOM 1487 N N . LEU B 1 72 ? -0.06 -2.266 -0.865 1 97.94 72 LEU B N 1
ATOM 1488 C CA . LEU B 1 72 ? 1.285 -1.999 -1.364 1 97.94 72 LEU B CA 1
ATOM 1489 C C . LEU B 1 72 ? 2.225 -1.628 -0.222 1 97.94 72 LEU B C 1
ATOM 1491 O O . LEU B 1 72 ? 1.9 -0.768 0.6 1 97.94 72 LEU B O 1
ATOM 1495 N N . VAL B 1 73 ? 3.303 -2.268 -0.137 1 97.19 73 VAL B N 1
ATOM 1496 C CA . VAL B 1 73 ? 4.371 -1.958 0.805 1 97.19 73 VAL B CA 1
ATOM 1497 C C . VAL B 1 73 ? 5.641 -1.588 0.041 1 97.19 73 VAL B C 1
ATOM 1499 O O . VAL B 1 73 ? 6.223 -2.426 -0.655 1 97.19 73 VAL B O 1
ATOM 1502 N N . GLY B 1 74 ? 6.07 -0.368 0.174 1 96 74 GLY B N 1
ATOM 1503 C CA . GLY B 1 74 ? 7.285 0.109 -0.471 1 96 74 GLY B CA 1
ATOM 1504 C C . GLY B 1 74 ? 8.5 0.053 0.431 1 96 74 GLY B C 1
ATOM 1505 O O . GLY B 1 74 ? 8.789 1.005 1.16 1 96 74 GLY B O 1
ATOM 1506 N N . GLY B 1 75 ? 9.219 -0.981 0.39 1 91.62 75 GLY B N 1
ATOM 1507 C CA . GLY B 1 75 ? 10.453 -1.131 1.146 1 91.62 75 GLY B CA 1
ATOM 1508 C C . GLY B 1 75 ? 11.688 -0.754 0.352 1 91.62 75 GLY B C 1
ATOM 1509 O O . GLY B 1 75 ? 11.633 -0.625 -0.873 1 91.62 75 GLY B O 1
ATOM 1510 N N . THR B 1 76 ? 12.805 -0.612 1.305 1 86 76 THR B N 1
ATOM 1511 C CA . THR B 1 76 ? 14.109 -0.401 0.692 1 86 76 THR B CA 1
ATOM 1512 C C . THR B 1 76 ? 14.617 -1.684 0.036 1 86 76 THR B C 1
ATOM 1514 O O . THR B 1 76 ? 14.641 -2.742 0.667 1 86 76 THR B O 1
ATOM 1517 N N . GLY B 1 77 ? 14.57 -1.835 -1.309 1 87.06 77 GLY B N 1
ATOM 1518 C CA . GLY B 1 77 ? 15.133 -2.967 -2.031 1 87.06 77 GLY B CA 1
ATOM 1519 C C . GLY B 1 77 ? 14.07 -3.842 -2.676 1 87.06 77 GLY B C 1
ATOM 1520 O O . GLY B 1 77 ? 14.336 -4.512 -3.676 1 87.06 77 GLY B O 1
ATOM 1521 N N . VAL B 1 78 ? 12.938 -3.865 -1.918 1 92.81 78 VAL B N 1
ATOM 1522 C CA . VAL B 1 78 ? 11.859 -4.699 -2.445 1 92.81 78 VAL B CA 1
ATOM 1523 C C . VAL B 1 78 ? 10.516 -4.027 -2.199 1 92.81 78 VAL B C 1
ATOM 1525 O O . VAL B 1 78 ? 10.32 -3.371 -1.173 1 92.81 78 VAL B O 1
ATOM 1528 N N . VAL B 1 79 ? 9.664 -4.109 -3.092 1 95.62 79 VAL B N 1
ATOM 1529 C CA . VAL B 1 79 ? 8.281 -3.633 -3.012 1 95.62 79 VAL B CA 1
ATOM 1530 C C . VAL B 1 79 ? 7.32 -4.812 -3.109 1 95.62 79 VAL B C 1
ATOM 1532 O O . VAL B 1 79 ? 7.48 -5.684 -3.969 1 95.62 79 VAL B O 1
ATOM 1535 N N . GLY B 1 80 ? 6.355 -4.926 -2.152 1 97.31 80 GLY B N 1
ATOM 1536 C CA . GLY B 1 80 ? 5.305 -5.926 -2.215 1 97.31 80 GLY B CA 1
ATOM 1537 C C . GLY B 1 80 ? 3.959 -5.355 -2.621 1 97.31 80 GLY B C 1
ATOM 1538 O O . GLY B 1 80 ? 3.471 -4.402 -2.008 1 97.31 80 GLY B O 1
ATOM 1539 N N . TYR B 1 81 ? 3.439 -5.859 -3.627 1 98.19 81 TYR B N 1
ATOM 1540 C CA . TYR B 1 81 ? 2.098 -5.5 -4.078 1 98.19 81 TYR B CA 1
ATOM 1541 C C . TYR B 1 81 ? 1.158 -6.695 -4 1 98.19 81 TYR B C 1
ATOM 1543 O O . TYR B 1 81 ? 1.433 -7.746 -4.586 1 98.19 81 TYR B O 1
ATOM 1551 N N . LEU B 1 82 ? 0.078 -6.547 -3.266 1 98.06 82 LEU B N 1
ATOM 1552 C CA . LEU B 1 82 ? -0.916 -7.59 -3.047 1 98.06 82 LEU B CA 1
ATOM 1553 C C . LEU B 1 82 ? -2.277 -7.168 -3.59 1 98.06 82 LEU B C 1
ATOM 1555 O O . LEU B 1 82 ? -2.703 -6.027 -3.391 1 98.06 82 LEU B O 1
ATOM 1559 N N . ARG B 1 83 ? -2.922 -8.094 -4.297 1 96.69 83 ARG B N 1
ATOM 1560 C CA . ARG B 1 83 ? -4.301 -7.898 -4.734 1 96.69 83 ARG B CA 1
ATOM 1561 C C . ARG B 1 83 ? -5.172 -9.086 -4.344 1 96.69 83 ARG B C 1
ATOM 1563 O O . ARG B 1 83 ? -4.805 -10.242 -4.59 1 96.69 83 ARG B O 1
ATOM 1570 N N . SER B 1 84 ? -6.266 -8.727 -3.695 1 94.19 84 SER B N 1
ATOM 1571 C CA . SER B 1 84 ? -7.207 -9.773 -3.307 1 94.19 84 SER B CA 1
ATOM 1572 C C . SER B 1 84 ? -7.797 -10.469 -4.531 1 94.19 84 SER B C 1
ATOM 1574 O O . SER B 1 84 ? -8.047 -9.828 -5.551 1 94.19 84 SER B O 1
ATOM 1576 N N . MET B 1 85 ? -7.988 -11.781 -4.34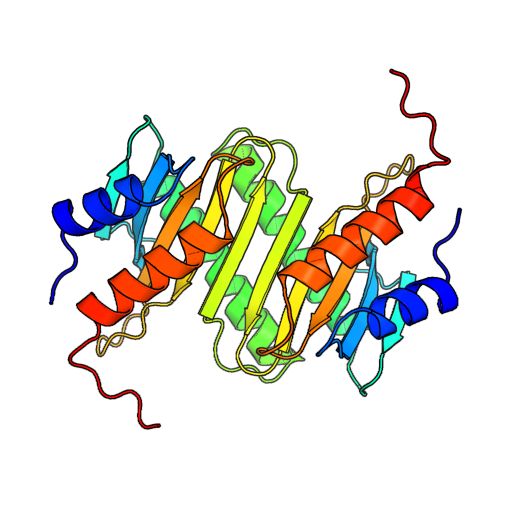4 1 89.31 85 MET B N 1
ATOM 1577 C CA . MET B 1 85 ? -8.625 -12.57 -5.395 1 89.31 85 MET B CA 1
ATOM 1578 C C . MET B 1 85 ? -10.086 -12.852 -5.055 1 89.31 85 MET B C 1
ATOM 1580 O O . MET B 1 85 ? -10.406 -13.227 -3.922 1 89.31 85 MET B O 1
ATOM 1584 N N . ARG B 1 86 ? -11.031 -12.227 -5.609 1 74.31 86 ARG B N 1
ATOM 1585 C CA . ARG B 1 86 ? -12.43 -12.578 -5.391 1 74.31 86 ARG B CA 1
ATOM 1586 C C . ARG B 1 86 ? -12.75 -13.953 -5.973 1 74.31 86 ARG B C 1
ATOM 1588 O O . ARG B 1 86 ? -12.703 -14.141 -7.188 1 74.31 86 ARG B O 1
ATOM 1595 N N . THR B 1 87 ? -12.539 -14.906 -5.168 1 61.91 87 THR B N 1
ATOM 1596 C CA . THR B 1 87 ? -12.859 -16.234 -5.672 1 61.91 87 THR B CA 1
ATOM 1597 C C . THR B 1 87 ? -14.18 -16.734 -5.094 1 61.91 87 THR B C 1
ATOM 1599 O O . THR B 1 87 ? -14.75 -16.109 -4.203 1 61.91 87 THR B O 1
ATOM 1602 N N . ARG B 1 88 ? -14.812 -17.578 -5.867 1 58.12 88 ARG B N 1
ATOM 1603 C CA . ARG B 1 88 ? -16 -18.25 -5.355 1 58.12 88 ARG B CA 1
ATOM 1604 C C . ARG B 1 88 ? -15.703 -19 -4.066 1 58.12 88 ARG B C 1
ATOM 1606 O O . ARG B 1 88 ? -16.609 -19.391 -3.338 1 58.12 88 ARG B O 1
ATOM 1613 N N . ASP B 1 89 ? -14.414 -19.281 -3.918 1 57.69 89 ASP B N 1
ATOM 1614 C CA . ASP B 1 89 ? -13.977 -20.016 -2.736 1 57.69 89 ASP B CA 1
ATOM 1615 C C . ASP B 1 89 ? -14.148 -19.188 -1.473 1 57.69 89 ASP B C 1
ATOM 1617 O O . ASP B 1 89 ? -13.938 -17.969 -1.493 1 57.69 89 ASP B O 1
ATOM 1621 N N . PRO B 1 90 ? -14.664 -19.828 -0.519 1 65.06 90 PRO B N 1
ATOM 1622 C CA . PRO B 1 90 ? -14.883 -19.203 0.785 1 65.06 90 PRO B CA 1
ATOM 1623 C C . PRO B 1 90 ? -13.602 -18.625 1.389 1 65.06 90 PRO B C 1
ATOM 1625 O O . PRO B 1 90 ? -13.656 -17.703 2.203 1 65.06 90 PRO B O 1
ATOM 1628 N N . GLU B 1 91 ? -12.5 -19.281 0.883 1 74.5 91 GLU B N 1
ATOM 1629 C CA . GLU B 1 91 ? -11.273 -18.781 1.494 1 74.5 91 GLU B CA 1
ATOM 1630 C C . GLU B 1 91 ? -10.672 -17.641 0.687 1 74.5 91 GLU B C 1
ATOM 1632 O O . GLU B 1 91 ? -10.406 -17.781 -0.507 1 74.5 91 GLU B O 1
ATOM 1637 N N . PRO B 1 92 ? -10.438 -16.656 1.333 1 88 92 PRO B N 1
ATOM 1638 C CA . PRO B 1 92 ? -9.891 -15.516 0.603 1 88 92 PRO B CA 1
ATOM 1639 C C . PRO B 1 92 ? -8.453 -15.75 0.127 1 88 92 PRO B C 1
ATOM 1641 O O . PRO B 1 92 ? -7.633 -16.281 0.876 1 88 92 PRO B O 1
ATOM 1644 N N . LEU B 1 93 ? -8.172 -15.633 -1.116 1 93.75 93 LEU B N 1
ATOM 1645 C CA . LEU B 1 93 ? -6.852 -15.719 -1.72 1 93.75 93 LEU B CA 1
ATOM 1646 C C . LEU B 1 93 ? -6.371 -14.344 -2.178 1 93.75 93 LEU B C 1
ATOM 1648 O O . LEU B 1 93 ? -7.18 -13.43 -2.361 1 93.75 93 LEU B O 1
ATOM 1652 N N . PHE B 1 94 ? -5.09 -14.25 -2.246 1 95.75 94 PHE B N 1
ATOM 1653 C CA . PHE B 1 94 ? -4.539 -13.039 -2.844 1 95.75 94 PHE B CA 1
ATOM 1654 C C . PHE B 1 94 ? -3.369 -13.375 -3.762 1 95.75 94 PHE B C 1
ATOM 1656 O O . PHE B 1 94 ? -2.729 -14.414 -3.605 1 95.75 94 PHE B O 1
ATOM 1663 N N . LEU B 1 95 ? -3.182 -12.539 -4.754 1 97.12 95 LEU B N 1
ATOM 1664 C CA . LEU B 1 95 ? -1.979 -12.492 -5.578 1 97.12 95 LEU B CA 1
ATOM 1665 C C . LEU B 1 95 ? -0.945 -11.539 -4.977 1 97.12 95 LEU B C 1
ATOM 1667 O O . LEU B 1 95 ? -1.281 -10.43 -4.566 1 97.12 95 LEU B O 1
ATOM 1671 N N . LEU B 1 96 ? 0.329 -12.023 -4.883 1 98.19 96 LEU B N 1
ATOM 1672 C CA . LEU B 1 96 ? 1.436 -11.203 -4.402 1 98.19 96 LEU B CA 1
ATOM 1673 C C . LEU B 1 96 ? 2.502 -11.039 -5.48 1 98.19 96 LEU B C 1
ATOM 1675 O O . LEU B 1 96 ? 2.951 -12.023 -6.066 1 98.19 96 LEU B O 1
ATOM 1679 N N . LEU B 1 97 ? 2.852 -9.844 -5.738 1 98.31 97 LEU B N 1
ATOM 1680 C CA . LEU B 1 97 ? 4.012 -9.531 -6.566 1 98.31 97 LEU B CA 1
ATOM 1681 C C . LEU B 1 97 ? 5.125 -8.898 -5.727 1 98.31 97 LEU B C 1
ATOM 1683 O O . LEU B 1 97 ? 4.871 -7.988 -4.941 1 98.31 97 LEU B O 1
ATOM 1687 N N . LEU B 1 98 ? 6.277 -9.406 -5.828 1 97 98 LEU B N 1
ATOM 1688 C CA . LEU B 1 98 ? 7.48 -8.766 -5.312 1 97 98 LEU B CA 1
ATOM 1689 C C . LEU B 1 98 ? 8.25 -8.07 -6.438 1 97 98 LEU B C 1
ATOM 1691 O O . LEU B 1 98 ? 8.492 -8.672 -7.488 1 97 98 LEU B O 1
ATOM 1695 N N . LEU B 1 99 ? 8.625 -6.863 -6.207 1 96.81 99 LEU B N 1
ATOM 1696 C CA . LEU B 1 99 ? 9.188 -5.992 -7.234 1 96.81 99 LEU B CA 1
ATOM 1697 C C . LEU B 1 99 ? 10.438 -5.277 -6.723 1 96.81 99 LEU B C 1
ATOM 1699 O O . LEU B 1 99 ? 10.609 -5.117 -5.512 1 96.81 99 LEU B O 1
ATOM 1703 N N . THR B 1 100 ? 11.266 -4.906 -7.707 1 95 100 THR B N 1
ATOM 1704 C CA . THR B 1 100 ? 12.289 -3.939 -7.344 1 95 100 THR B CA 1
ATOM 1705 C C . THR B 1 100 ? 11.672 -2.57 -7.07 1 95 100 THR B C 1
ATOM 1707 O O . THR B 1 100 ? 10.578 -2.27 -7.555 1 95 100 THR B O 1
ATOM 1710 N N . PRO B 1 101 ? 12.32 -1.758 -6.297 1 93 101 PRO B N 1
ATOM 1711 C CA . PRO B 1 101 ? 11.789 -0.43 -5.984 1 93 101 PRO B CA 1
ATOM 1712 C C . PRO B 1 101 ? 11.562 0.425 -7.23 1 93 101 PRO B C 1
ATOM 1714 O O . PRO B 1 101 ? 10.742 1.344 -7.211 1 93 101 PRO B O 1
ATOM 1717 N N . GLU B 1 102 ? 12.227 0.155 -8.375 1 93.56 102 GLU B N 1
ATOM 1718 C CA . GLU B 1 102 ? 12.141 0.948 -9.602 1 93.56 102 GLU B CA 1
ATOM 1719 C C . GLU B 1 102 ? 11.133 0.348 -10.57 1 93.56 102 GLU B C 1
ATOM 1721 O O . GLU B 1 102 ? 10.93 0.872 -11.672 1 93.56 102 GLU B O 1
ATOM 1726 N N . ALA B 1 103 ? 10.453 -0.659 -10.078 1 95.75 103 ALA B N 1
ATOM 1727 C CA . ALA B 1 103 ? 9.531 -1.348 -10.977 1 95.75 103 ALA B CA 1
ATOM 1728 C C . ALA B 1 103 ? 8.359 -0.444 -11.359 1 95.75 103 ALA B C 1
ATOM 1730 O O . ALA B 1 103 ? 8.047 0.51 -10.641 1 95.75 103 ALA B O 1
ATOM 1731 N N . ASN B 1 104 ? 7.824 -0.711 -12.422 1 93.19 104 ASN B N 1
ATOM 1732 C CA . ASN B 1 104 ? 6.641 0.006 -12.883 1 93.19 104 ASN B CA 1
ATOM 1733 C C . ASN B 1 104 ? 5.379 -0.484 -12.18 1 93.19 104 ASN B C 1
ATOM 1735 O O . ASN B 1 104 ? 4.789 -1.488 -12.586 1 93.19 104 ASN B O 1
ATOM 1739 N N . LEU B 1 105 ? 4.906 0.28 -11.203 1 93.25 105 LEU B N 1
ATOM 1740 C CA . LEU B 1 105 ? 3.768 -0.125 -10.391 1 93.25 105 LEU B CA 1
ATOM 1741 C C . LEU B 1 105 ? 2.482 -0.126 -11.211 1 93.25 105 LEU B C 1
ATOM 1743 O O . LEU B 1 105 ? 1.603 -0.963 -10.992 1 93.25 105 LEU B O 1
ATOM 1747 N N . GLY B 1 106 ? 2.377 0.918 -12.07 1 92.88 106 GLY B N 1
ATOM 1748 C CA . GLY B 1 106 ? 1.219 0.926 -12.953 1 92.88 106 GLY B CA 1
ATOM 1749 C C . GLY B 1 106 ? 1.094 -0.334 -13.789 1 92.88 106 GLY B C 1
ATOM 1750 O O . GLY B 1 106 ? 0.012 -0.917 -13.883 1 92.88 106 GLY B O 1
ATOM 1751 N N . GLN B 1 107 ? 2.158 -0.796 -14.266 1 95.62 107 GLN B N 1
ATOM 1752 C CA . GLN B 1 107 ? 2.182 -2.021 -15.062 1 95.62 107 GLN B CA 1
ATOM 1753 C C . GLN B 1 107 ? 1.881 -3.242 -14.195 1 95.62 107 GLN B C 1
ATOM 1755 O O . GLN B 1 107 ? 1.167 -4.152 -14.617 1 95.62 107 GLN B O 1
ATOM 1760 N N . ALA B 1 108 ? 2.441 -3.268 -13.023 1 97.06 108 ALA B N 1
ATOM 1761 C CA . ALA B 1 108 ? 2.211 -4.371 -12.094 1 97.06 108 ALA B CA 1
ATOM 1762 C C . ALA B 1 108 ? 0.729 -4.5 -11.75 1 97.06 108 ALA B C 1
ATOM 1764 O O . ALA B 1 108 ? 0.171 -5.602 -11.789 1 97.06 108 ALA B O 1
ATOM 1765 N N . ARG B 1 109 ? 0.144 -3.373 -11.461 1 95.88 109 ARG B N 1
ATOM 1766 C CA . ARG B 1 109 ? -1.279 -3.359 -11.141 1 95.88 109 ARG B CA 1
ATOM 1767 C C . ARG B 1 109 ? -2.113 -3.846 -12.32 1 95.88 109 ARG B C 1
ATOM 1769 O O . ARG B 1 109 ? -3.029 -4.652 -12.148 1 95.88 109 ARG B O 1
ATOM 1776 N N . LEU B 1 110 ? -1.791 -3.361 -13.461 1 95.12 110 LEU B N 1
ATOM 1777 C CA . LEU B 1 110 ? -2.535 -3.732 -14.656 1 95.12 110 LEU B CA 1
ATOM 1778 C C . LEU B 1 110 ? -2.383 -5.219 -14.953 1 95.12 110 LEU B C 1
ATOM 1780 O O . LEU B 1 110 ? -3.367 -5.906 -15.242 1 95.12 110 LEU B O 1
ATOM 1784 N N . ALA B 1 111 ? -1.168 -5.688 -14.898 1 96.88 111 ALA B N 1
ATOM 1785 C CA . ALA B 1 111 ? -0.899 -7.102 -15.156 1 96.88 111 ALA B CA 1
ATOM 1786 C C . ALA B 1 111 ? -1.624 -7.992 -14.148 1 96.88 111 ALA B C 1
ATOM 1788 O O . ALA B 1 111 ? -2.18 -9.031 -14.523 1 96.88 111 ALA B O 1
ATOM 1789 N N . ALA B 1 112 ? -1.588 -7.613 -12.875 1 96.25 112 ALA B N 1
ATOM 1790 C CA . ALA B 1 112 ? -2.291 -8.367 -11.836 1 96.25 112 ALA B CA 1
ATOM 1791 C C . ALA B 1 112 ? -3.789 -8.414 -12.117 1 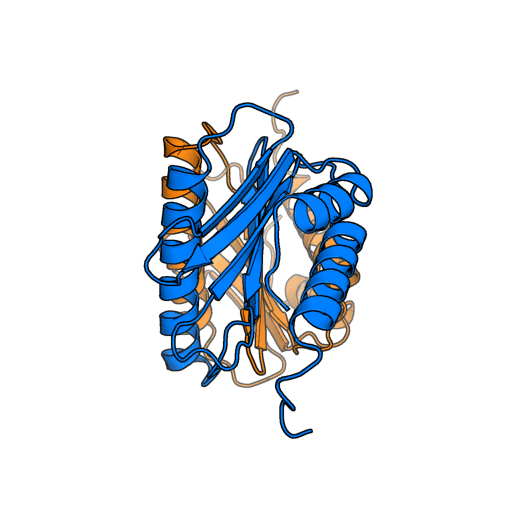96.25 112 ALA B C 1
ATOM 1793 O O . ALA B 1 112 ? -4.41 -9.477 -12.023 1 96.25 112 ALA B O 1
ATOM 1794 N N . ARG B 1 113 ? -4.34 -7.25 -12.461 1 94.06 113 ARG B N 1
ATOM 1795 C CA . ARG B 1 113 ? -5.762 -7.184 -12.781 1 94.06 113 ARG B CA 1
ATOM 1796 C C . ARG B 1 113 ? -6.105 -8.102 -13.953 1 94.06 113 ARG B C 1
ATOM 1798 O O . ARG B 1 113 ? -7.086 -8.844 -13.898 1 94.06 113 ARG B O 1
ATOM 1805 N N . ARG B 1 114 ? -5.355 -8.07 -14.953 1 94.06 114 ARG B N 1
ATOM 1806 C CA . ARG B 1 114 ? -5.602 -8.883 -16.141 1 94.06 114 ARG B CA 1
ATOM 1807 C C . ARG B 1 114 ? -5.547 -10.367 -15.805 1 94.06 114 ARG B C 1
ATOM 1809 O O . ARG B 1 114 ? -6.387 -11.141 -16.281 1 94.06 114 ARG B O 1
ATOM 1816 N N . LEU B 1 115 ? -4.594 -10.711 -15.008 1 94.31 115 LEU B N 1
ATOM 1817 C CA . LEU B 1 115 ? -4.461 -12.109 -14.617 1 94.31 115 LEU B CA 1
ATOM 1818 C C . LEU B 1 115 ? -5.68 -12.57 -13.828 1 94.31 115 LEU B C 1
ATOM 1820 O O . LEU B 1 115 ? -6.238 -13.633 -14.102 1 94.31 115 LEU B O 1
ATOM 1824 N N . LEU B 1 116 ? -6.062 -11.781 -12.906 1 91.81 116 LEU B N 1
ATOM 1825 C CA . LEU B 1 116 ? -7.172 -12.156 -12.039 1 91.81 116 LEU B CA 1
ATOM 1826 C C . LEU B 1 116 ? -8.484 -12.172 -12.812 1 91.81 116 LEU B C 1
ATOM 1828 O O . LEU B 1 116 ? -9.367 -12.992 -12.539 1 91.81 116 LEU B O 1
ATOM 1832 N N . ASP B 1 117 ? -8.625 -11.266 -13.75 1 87.56 117 ASP B N 1
ATOM 1833 C CA . ASP B 1 117 ? -9.797 -11.266 -14.617 1 87.56 117 ASP B CA 1
ATOM 1834 C C . ASP B 1 117 ? -9.859 -12.539 -15.461 1 87.56 117 ASP B C 1
ATOM 1836 O O . ASP B 1 117 ? -10.938 -13.086 -15.68 1 87.56 117 ASP B O 1
ATOM 1840 N N . ARG B 1 118 ? -8.758 -12.914 -15.898 1 83.38 118 ARG B N 1
ATOM 1841 C CA . ARG B 1 118 ? -8.672 -14.133 -16.703 1 83.38 118 ARG B CA 1
ATOM 1842 C C . ARG B 1 118 ? -8.969 -15.367 -15.859 1 83.38 118 ARG B C 1
ATOM 1844 O O . ARG B 1 118 ? -9.586 -16.312 -16.328 1 83.38 118 ARG B O 1
ATOM 1851 N N . ALA B 1 119 ? -8.484 -15.289 -14.555 1 80.12 119 ALA B N 1
ATOM 1852 C CA . ALA B 1 119 ? -8.664 -16.438 -13.664 1 80.12 119 ALA B CA 1
ATOM 1853 C C . ALA B 1 119 ? -10.109 -16.531 -13.188 1 80.12 119 ALA B C 1
ATOM 1855 O O . ALA B 1 119 ? -10.594 -17.625 -12.867 1 80.12 119 ALA B O 1
ATOM 1856 N N . GLY B 1 120 ? -10.836 -15.203 -12.625 1 66.75 120 GLY B N 1
ATOM 1857 C CA . GLY B 1 120 ? -12.242 -15.141 -12.258 1 66.75 120 GLY B CA 1
ATOM 1858 C C . GLY B 1 120 ? -13.18 -15.344 -13.43 1 66.75 120 GLY B C 1
ATOM 1859 O O . GLY B 1 120 ? -14.398 -15.422 -13.25 1 66.75 120 GLY B O 1
ATOM 1860 N N . GLY B 1 121 ? -13.07 -14.805 -14.531 1 50.75 121 GLY B N 1
ATOM 1861 C CA . GLY B 1 121 ? -13.984 -15.109 -15.617 1 50.75 121 GLY B CA 1
ATOM 1862 C C . GLY B 1 121 ? -14.633 -16.469 -15.484 1 50.75 121 GLY B C 1
ATOM 1863 O O . GLY B 1 121 ? -15.648 -16.75 -16.125 1 50.75 121 GLY B O 1
ATOM 1864 N N . VAL B 1 122 ? -14.18 -17.422 -14.961 1 39.66 122 VAL B N 1
ATOM 1865 C CA . VAL B 1 122 ? -15.172 -18.484 -14.914 1 39.66 122 VAL B CA 1
ATOM 1866 C C . VAL B 1 122 ? -16.047 -18.328 -13.664 1 39.66 122 VAL B C 1
ATOM 1868 O O . VAL B 1 122 ? -17.016 -19.062 -13.477 1 39.66 122 VAL B O 1
ATOM 1871 N N . VAL B 1 123 ? -15.75 -17.641 -12.469 1 39 123 VAL B N 1
ATOM 1872 C CA . VAL B 1 123 ? -16.859 -17.781 -11.523 1 39 123 VAL B CA 1
ATOM 1873 C C . VAL B 1 123 ? -17.969 -16.797 -11.883 1 39 123 VAL B C 1
ATOM 1875 O O . VAL B 1 123 ? -17.719 -15.609 -12.078 1 39 123 VAL B O 1
ATOM 1878 N N . ALA B 1 124 ? -19.172 -17.156 -12.398 1 35.78 124 ALA B N 1
ATOM 1879 C CA . ALA B 1 124 ? -20.5 -16.578 -12.523 1 35.78 124 ALA B CA 1
ATOM 1880 C C . ALA B 1 124 ? -20.828 -15.688 -11.32 1 35.78 124 ALA B C 1
ATOM 1882 O O . ALA B 1 124 ? -20.984 -16.188 -10.203 1 35.78 124 ALA B O 1
ATOM 1883 N N . TRP B 1 125 ? -20.141 -14.719 -10.82 1 28.41 125 TRP B N 1
ATOM 1884 C CA . TRP B 1 125 ? -20.875 -13.961 -9.812 1 28.41 125 TRP B CA 1
ATOM 1885 C 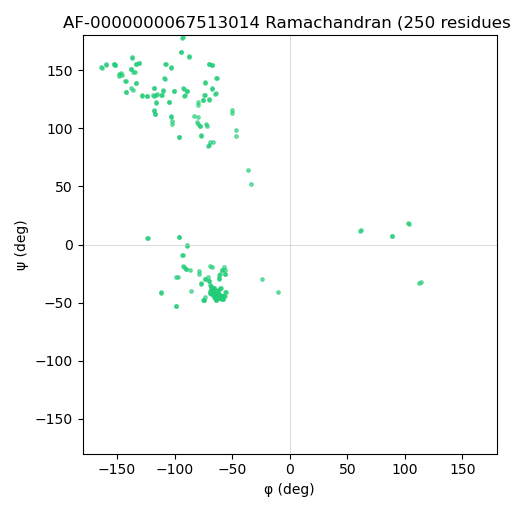C . TRP B 1 125 ? -22.25 -13.547 -10.344 1 28.41 125 TRP B C 1
ATOM 1887 O O . TRP B 1 125 ? -22.375 -13.141 -11.5 1 28.41 125 TRP B O 1
ATOM 1897 N N . PRO B 1 126 ? -23.344 -14.078 -9.711 1 31.83 126 PRO B N 1
ATOM 1898 C CA . PRO B 1 126 ? -24.688 -13.703 -10.133 1 31.83 126 PRO B CA 1
ATOM 1899 C C . PRO B 1 126 ? -24.859 -12.203 -10.328 1 31.83 126 PRO B C 1
ATOM 1901 O O . PRO B 1 126 ? -24.406 -11.414 -9.492 1 31.83 126 PRO B O 1
ATOM 1904 N N . THR B 1 127 ? -24.812 -11.484 -11.508 1 24.25 127 THR B N 1
ATOM 1905 C CA . THR B 1 127 ? -25.484 -10.211 -11.695 1 24.25 127 THR B CA 1
ATOM 1906 C C . THR B 1 127 ? -26.859 -10.211 -11.031 1 24.25 127 THR B C 1
ATOM 1908 O O . THR B 1 127 ? -27.531 -11.25 -10.992 1 24.25 127 THR B O 1
#

Foldseek 3Di:
DDDAPVLQVVLQVQKPQWAKKFKDFLCQATDYMDGPDPDDVSVVSNVVSVVLVVVCVVCCPPPVDNDDAWDWDQDDQKIKIKGWQPDPDPIIMIMIIIGGNPIDVVRSVVSRVVSSCVVVVPDCPPD/DDDAPVLQVVLQVQKPQWAKKFKDFLCQATDYIDGPDPDDVSVVSNVVSVVLVVVCVVCCPPPVDNDDAWDWDQDDQKIKIKGWQPDPDPIIMIMIIIGGNPIDVVRSVVSRVVSSCVVCVVPCPDD

Solvent-accessible surface area (backbone atoms only — not comparable to full-atom values): 13249 Å² total; per-residue (Å²): 100,84,80,47,58,65,60,44,46,53,45,44,75,69,22,63,45,52,37,32,32,34,33,24,33,58,88,21,46,65,74,42,66,44,61,81,50,99,64,64,59,56,58,51,29,32,49,51,17,52,52,49,51,51,50,39,55,50,33,39,72,76,62,68,12,86,41,58,48,32,38,37,40,36,30,50,74,39,22,41,40,36,36,53,43,81,55,87,53,89,64,53,34,30,42,38,38,36,24,34,67,82,28,48,61,71,48,42,52,52,46,51,50,51,49,48,49,65,37,33,65,73,66,76,71,85,125,91,84,80,48,58,67,59,44,46,54,45,44,74,69,21,62,46,52,37,32,35,34,33,22,33,59,90,19,46,64,74,44,65,46,62,82,52,100,65,66,58,56,59,51,30,31,49,51,17,52,51,48,53,50,50,37,54,49,34,38,71,76,64,67,12,84,42,56,47,32,38,35,41,35,29,48,72,40,20,42,39,36,36,53,43,82,54,90,53,88,63,54,34,31,42,37,36,36,24,35,67,82,29,47,60,72,47,42,52,50,45,52,50,53,51,46,50,64,34,35,69,61,59,76,68,84,126

Organism: Thermus thermophilus (strain ATCC 27634 / DSM 579 / HB8) (NCBI:txid300852)